Protein 8VFQ (pdb70)

Solvent-accessible surface area: 12486 Å² total; per-residue (Å²): 114,87,95,42,57,88,0,85,128,18,5,106,62,4,42,104,11,35,41,43,64,18,12,63,6,1,12,144,26,1,70,104,94,1,32,4,40,61,85,57,76,87,70,139,18,50,152,30,0,73,137,12,1,97,99,23,86,136,17,121,38,121,22,64,146,41,55,34,99,94,91,43,96,58,0,33,0,34,4,64,17,54,12,39,16,87,91,53,122,82,108,180,21,61,6,28,2,13,0,20,132,107,38,76,0,37,34,10,56,18,61,127,100,86,75,54,56,52,93,0,80,119,26,4,102,82,4,40,128,26,35,48,76,91,11,16,79,3,0,13,93,23,4,81,108,81,0,42,2,34,60,97,58,81,82,57,151,7,44,140,18,0,95,117,10,0,88,102,20,82,152,18,96,42,91,36,72,118,36,74,40,56,58,84,52,97,70,0,38,0,43,4,29,12,70,11,31,12,68,105,48,124,78,81,96,6,62,6,38,2,19,1,34,114,113,26,75,0,45,33,10,59,17,74,102

Structure (mmCIF, N/CA/C/O backbone):
data_8VFQ
#
_entry.id   8VFQ
#
_cell.length_a   55.470
_cell.length_b   60.271
_cell.length_c   63.277
_cell.angle_alpha   90.000
_cell.angle_beta   90.000
_cell.angle_gamma   90.000
#
_symmetry.space_group_name_H-M   'P 21 21 21'
#
loop_
_entity.id
_entity.type
_entity.pdbx_description
1 polymer 'De novo designed apixaban-binding protein apx1049'
2 non-polymer 1-(4-METHOXYPHENYL)-7-OXO-6-[4-(2-OXOPIPERIDIN-1-YL)PHENYL]-4,5,6,7-TETRAHYDRO-1H-PYRAZOLO[3,4-C]PYRIDINE-3-CARBOXAMIDE
3 water water
#
loop_
_atom_site.group_PDB
_atom_site.id
_atom_site.type_symbol
_atom_site.label_atom_id
_atom_site.label_alt_id
_atom_site.label_comp_id
_atom_site.label_asym_id
_atom_site.label_entity_id
_atom_site.label_seq_id
_atom_site.pdbx_PDB_ins_code
_atom_site.Cartn_x
_atom_site.Cartn_y
_atom_site.Cartn_z
_atom_site.occupancy
_atom_site.B_iso_or_equiv
_atom_site.auth_seq_id
_atom_site.auth_comp_id
_atom_site.auth_asym_id
_atom_site.auth_atom_id
_atom_site.pdbx_PDB_model_num
ATOM 1 N N . SER A 1 3 ? 23.38887 -2.42868 14.81065 1.000 29.88715 1 SER A N 1
ATOM 2 C CA . SER A 1 3 ? 23.11046 -3.67222 14.10168 1.000 25.35278 1 SER A CA 1
ATOM 3 C C . SER A 1 3 ? 21.62414 -3.98216 14.14362 1.000 27.38799 1 SER A C 1
ATOM 4 O O . SER A 1 3 ? 20.99737 -4.21992 13.11172 1.000 22.85921 1 SER A O 1
ATOM 7 N N . ALA A 1 4 ? 21.06490 -3.98584 15.35390 1.000 24.16309 2 ALA A N 1
ATOM 8 C CA . ALA A 1 4 ? 19.63118 -4.20504 15.49969 1.000 23.67116 2 ALA A CA 1
ATOM 9 C C . ALA A 1 4 ? 18.84521 -3.04008 14.91805 1.000 24.72192 2 ALA A C 1
ATOM 10 O O . ALA A 1 4 ? 17.91158 -3.23591 14.13063 1.000 26.79818 2 ALA A O 1
ATOM 12 N N . ARG A 1 5 ? 19.21653 -1.81540 15.29226 1.000 18.49923 3 ARG A N 1
ATOM 13 C CA . ARG A 1 5 ? 18.53193 -0.64386 14.76316 1.000 25.26870 3 ARG A CA 1
ATOM 14 C C . ARG A 1 5 ? 18.88626 -0.40019 13.30278 1.000 21.87568 3 ARG A C 1
ATOM 15 O O . ARG A 1 5 ? 18.10478 0.22021 12.57363 1.000 24.23410 3 ARG A O 1
ATOM 23 N N . ILE A 1 6 ? 20.04885 -0.88037 12.85866 1.000 20.64837 4 ILE A N 1
ATOM 24 C CA . ILE A 1 6 ? 20.44530 -0.69845 11.46619 1.000 23.69071 4 ILE A CA 1
ATOM 25 C C . ILE A 1 6 ? 19.56018 -1.53259 10.54832 1.000 19.11882 4 ILE A C 1
ATOM 26 O O . ILE A 1 6 ? 18.96293 -1.01362 9.59808 1.000 22.41131 4 ILE A O 1
ATOM 31 N N . ALA A 1 7 ? 19.45124 -2.83478 10.82596 1.000 20.26523 5 ALA A N 1
ATOM 32 C CA . ALA A 1 7 ? 18.67795 -3.71225 9.95342 1.000 20.66814 5 ALA A CA 1
ATOM 33 C C . ALA A 1 7 ? 17.20051 -3.34101 9.96068 1.000 21.39731 5 ALA A C 1
ATOM 34 O O . ALA A 1 7 ? 16.54653 -3.35196 8.91012 1.000 18.03476 5 ALA A O 1
ATOM 36 N N . LYS A 1 8 ? 16.65637 -3.01247 11.13677 1.000 16.97079 6 LYS A N 1
ATOM 37 C CA . LYS A 1 8 ? 15.26898 -2.56625 11.20909 1.000 20.71063 6 LYS A CA 1
ATOM 38 C C . LYS A 1 8 ? 15.05542 -1.31870 10.36304 1.000 17.15534 6 LYS A C 1
ATOM 39 O O . LYS A 1 8 ? 14.05653 -1.21223 9.64245 1.000 16.00146 6 LYS A O 1
ATOM 45 N N . ALA A 1 9 ? 15.99580 -0.37265 10.42109 1.000 16.02178 7 ALA A N 1
ATOM 46 C CA . ALA A 1 9 ? 15.91426 0.80286 9.56155 1.000 16.48089 7 ALA A CA 1
ATOM 47 C C . ALA A 1 9 ? 16.03554 0.41721 8.09255 1.000 21.06232 7 ALA A C 1
ATOM 48 O O . ALA A 1 9 ? 15.37804 1.01228 7.23007 1.000 14.57815 7 ALA A O 1
ATOM 50 N N . LYS A 1 10 ? 16.87405 -0.57851 7.79050 1.000 20.21980 8 LYS A N 1
ATOM 51 C CA . LYS A 1 10 ? 17.01180 -1.05132 6.41621 1.000 21.08906 8 LYS A CA 1
ATOM 52 C C . LYS A 1 10 ? 15.70191 -1.63364 5.90637 1.000 18.44147 8 LYS A C 1
ATOM 53 O O . LYS A 1 10 ? 15.25548 -1.31253 4.79890 1.000 16.87008 8 LYS A O 1
ATOM 59 N N . LYS A 1 11 ? 15.07904 -2.50792 6.70267 1.000 17.30952 9 LYS A N 1
ATOM 60 C CA . LYS A 1 11 ? 13.78801 -3.07378 6.32774 1.000 22.50212 9 LYS A CA 1
ATOM 61 C C . LYS A 1 11 ? 12.77205 -1.97603 6.04840 1.000 16.47264 9 LYS A C 1
ATOM 62 O O . LYS A 1 11 ? 11.94637 -2.09774 5.13660 1.000 20.51864 9 LYS A O 1
ATOM 68 N N . LEU A 1 12 ? 12.83300 -0.88415 6.81326 1.000 19.21502 10 LEU A N 1
ATOM 69 C CA . LEU A 1 12 ? 11.92895 0.23602 6.57992 1.000 17.47859 10 LEU A CA 1
ATOM 70 C C . LEU A 1 12 ? 12.20927 0.90516 5.24029 1.000 17.54685 10 LEU A C 1
ATOM 71 O O . LEU A 1 12 ? 11.27905 1.35821 4.56275 1.000 16.55140 10 LEU A O 1
ATOM 76 N N . ILE A 1 13 ? 13.48239 0.98281 4.84147 1.000 14.03566 11 ILE A N 1
ATOM 77 C CA . ILE A 1 13 ? 13.81896 1.65326 3.58897 1.000 17.00977 11 ILE A CA 1
ATOM 78 C C . ILE A 1 13 ? 13.32133 0.83872 2.40493 1.000 15.52042 11 ILE A C 1
ATOM 79 O O . ILE A 1 13 ? 12.69619 1.37196 1.48124 1.000 14.38800 11 ILE A O 1
ATOM 84 N N . TYR A 1 14 ? 13.59671 -0.46718 2.41238 1.000 19.66175 12 TYR A N 1
ATOM 85 C CA . TYR A 1 14 ? 13.12339 -1.32363 1.33240 1.000 13.91383 12 TYR A CA 1
ATOM 86 C C . TYR A 1 14 ? 11.60618 -1.42432 1.33368 1.000 19.06888 12 TYR A C 1
ATOM 87 O O . TYR A 1 14 ? 10.99394 -1.53153 0.26484 1.000 15.32177 12 TYR A O 1
ATOM 96 N N . LYS A 1 15 ? 10.98412 -1.37015 2.51453 1.000 15.88719 13 LYS A N 1
ATOM 97 C CA . LYS A 1 15 ? 9.53351 -1.24253 2.57142 1.000 19.77788 13 LYS A CA 1
ATOM 98 C C . LYS A 1 15 ? 9.08265 0.06616 1.93545 1.000 23.14598 13 LYS A C 1
ATOM 99 O O . LYS A 1 15 ? 8.04749 0.11320 1.26124 1.000 23.47158 13 LYS A O 1
ATOM 105 N N . LEU A 1 16 ? 9.86278 1.13517 2.11575 1.000 17.80592 14 LEU A N 1
ATOM 106 C CA . LEU A 1 16 ? 9.49722 2.41777 1.52458 1.000 20.08992 14 LEU A CA 1
ATOM 107 C C . LEU A 1 16 ? 9.63526 2.40190 0.00744 1.000 18.61589 14 LEU A C 1
ATOM 108 O O . LEU A 1 16 ? 8.86901 3.08082 -0.68459 1.000 21.39765 14 LEU A O 1
ATOM 113 N N . GLU A 1 17 ? 10.59291 1.64131 -0.52930 1.000 21.64785 15 GLU A N 1
ATOM 114 C CA . GLU A 1 17 ? 10.73888 1.56476 -1.98011 1.000 19.00342 15 GLU A CA 1
ATOM 115 C C . GLU A 1 17 ? 9.49234 0.97089 -2.61908 1.000 20.96788 15 GLU A C 1
ATOM 116 O O . GLU A 1 17 ? 8.97323 1.50113 -3.60763 1.000 20.85195 15 GLU A O 1
ATOM 122 N N . LYS A 1 18 ? 8.99674 -0.13602 -2.06387 1.000 21.20514 16 LYS A N 1
ATOM 123 C CA . LYS A 1 18 ? 7.76982 -0.73145 -2.57906 1.000 22.63529 16 LYS A CA 1
ATOM 124 C C . LYS A 1 18 ? 6.58823 0.20845 -2.39141 1.000 23.31307 16 LYS A C 1
ATOM 125 O O . LYS A 1 18 ? 5.73953 0.33568 -3.28152 1.000 23.73346 16 LYS A O 1
ATOM 131 N N . LEU A 1 19 ? 6.52139 0.88212 -1.24085 1.000 20.54133 17 LEU A N 1
ATOM 132 C CA . LEU A 1 19 ? 5.45013 1.84391 -1.01033 1.000 23.81832 17 LEU A CA 1
ATOM 133 C C . LEU A 1 19 ? 5.44808 2.93443 -2.07528 1.000 25.34720 17 LEU A C 1
ATOM 134 O O . LEU A 1 19 ? 4.38804 3.29467 -2.60022 1.000 21.33784 17 LEU A O 1
ATOM 139 N N . TRP A 1 20 ? 6.62841 3.46033 -2.41813 1.000 18.40946 18 TRP A N 1
ATOM 140 C CA . TRP A 1 20 ? 6.70331 4.55618 -3.38155 1.000 24.72982 18 TRP A CA 1
ATOM 141 C C . TRP A 1 20 ? 6.31353 4.10161 -4.78313 1.000 22.58088 18 TRP A C 1
ATOM 142 O O . TRP A 1 20 ? 5.64534 4.83890 -5.51787 1.000 16.09769 18 TRP A O 1
ATOM 153 N N . ASN A 1 21 ? 6.72680 2.89601 -5.17615 1.000 20.07365 19 ASN A N 1
ATOM 154 C CA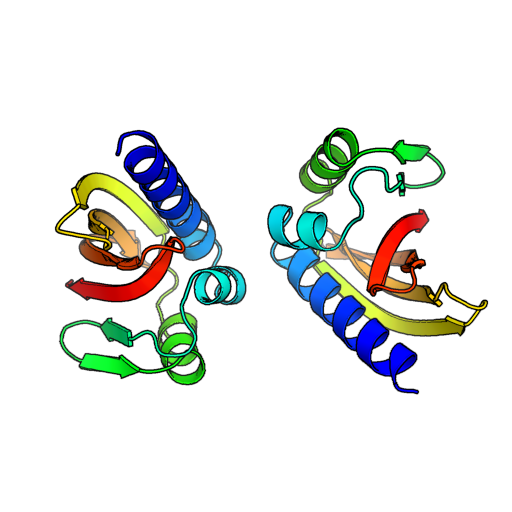 . ASN A 1 21 ? 6.42304 2.42744 -6.52276 1.000 21.84113 19 ASN A CA 1
ATOM 155 C C . ASN A 1 21 ? 4.95292 2.06754 -6.67563 1.000 27.66934 19 ASN A C 1
ATOM 156 O O . ASN A 1 21 ? 4.39290 2.21150 -7.76891 1.000 30.61405 19 ASN A O 1
ATOM 161 N N . ALA A 1 22 ? 4.31562 1.59874 -5.60473 1.000 26.48790 20 ALA A N 1
ATOM 162 C CA . ALA A 1 22 ? 2.89154 1.30047 -5.64153 1.000 26.01476 20 ALA A CA 1
ATOM 163 C C . ALA A 1 22 ? 2.03289 2.51730 -5.33079 1.000 24.29033 20 ALA A C 1
ATOM 164 O O . ALA A 1 22 ? 0.80145 2.40753 -5.34294 1.000 29.29595 20 ALA A O 1
ATOM 166 N N . ARG A 1 23 ? 2.65522 3.66595 -5.06533 1.000 26.55841 21 ARG A N 1
ATOM 167 C CA . ARG A 1 23 ? 1.94703 4.88166 -4.66571 1.000 26.91491 21 ARG A CA 1
ATOM 168 C C . ARG A 1 23 ? 1.02744 4.62128 -3.47345 1.000 25.56600 21 ARG A C 1
ATOM 169 O O . ARG A 1 23 ? -0.08333 5.14756 -3.38745 1.000 28.16790 21 ARG A O 1
ATOM 177 N N . ASP A 1 24 ? 1.49753 3.79743 -2.53553 1.000 28.25061 22 ASP A N 1
ATOM 178 C CA . ASP A 1 24 ? 0.76147 3.54712 -1.29752 1.000 21.38540 22 ASP A CA 1
ATOM 179 C C . ASP A 1 24 ? 1.00961 4.71450 -0.33947 1.000 24.37222 22 ASP A C 1
ATOM 180 O O . ASP A 1 24 ? 1.65800 4.59271 0.70276 1.000 24.01761 22 ASP A O 1
ATOM 185 N N . ASN A 1 25 ? 0.46299 5.87362 -0.72256 1.000 20.14657 23 ASN A N 1
ATOM 186 C CA . ASN A 1 25 ? 0.69412 7.09942 0.03571 1.000 23.08648 23 ASN A CA 1
ATOM 187 C C . ASN A 1 25 ? 0.20828 6.97439 1.47168 1.000 26.05480 23 ASN A C 1
ATOM 188 O O . ASN A 1 25 ? 0.83613 7.51848 2.38639 1.000 28.83031 23 ASN A O 1
ATOM 193 N N . ASP A 1 26 ? -0.90316 6.26987 1.68919 1.000 23.75774 24 ASP A N 1
ATOM 194 C CA . ASP A 1 26 ? -1.35428 5.99803 3.04882 1.000 27.22867 24 ASP A CA 1
ATOM 195 C C . ASP A 1 26 ? -0.32653 5.16490 3.80348 1.000 24.56866 24 ASP A C 1
ATOM 196 O O . ASP A 1 26 ? 0.02231 5.47427 4.94744 1.000 25.00543 24 ASP A O 1
ATOM 201 N N . GLY A 1 27 ? 0.17194 4.09997 3.17269 1.000 25.67658 25 GLY A N 1
ATOM 202 C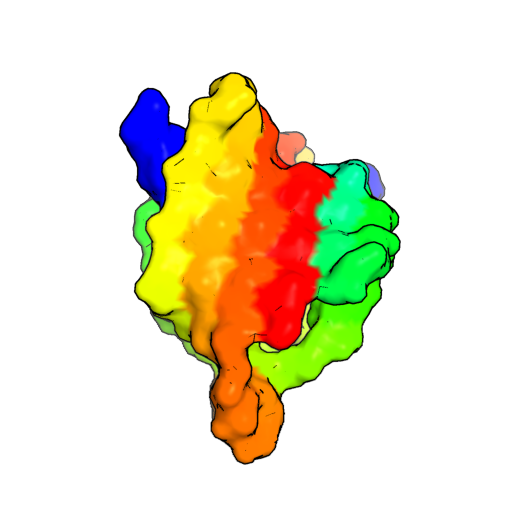 CA . GLY A 1 27 ? 1.18300 3.27800 3.81769 1.000 23.86241 25 GLY A CA 1
ATOM 203 C C . GLY A 1 27 ? 2.45267 4.04781 4.12597 1.000 25.01105 25 GLY A C 1
ATOM 204 O O . GLY A 1 27 ? 3.09918 3.81383 5.15069 1.000 30.34460 25 GLY A O 1
ATOM 205 N N . ILE A 1 28 ? 2.82716 4.97760 3.24440 1.000 20.84991 26 ILE A N 1
ATOM 206 C CA . ILE A 1 28 ? 3.98659 5.82857 3.50308 1.000 24.35994 26 ILE A CA 1
ATOM 207 C C . ILE A 1 28 ? 3.72974 6.72614 4.70564 1.000 24.36989 26 ILE A C 1
ATOM 208 O O . ILE A 1 28 ? 4.56211 6.83273 5.61491 1.000 28.53643 26 ILE A O 1
ATOM 213 N N . LEU A 1 29 ? 2.57367 7.39594 4.71900 1.000 22.70036 27 LEU A N 1
ATOM 214 C CA . LEU A 1 29 ? 2.26784 8.33745 5.79113 1.000 24.93725 27 LEU A CA 1
ATOM 215 C C . LEU A 1 29 ? 2.24167 7.65742 7.15449 1.000 26.32249 27 LEU A C 1
ATOM 216 O O . LEU A 1 29 ? 2.61934 8.27255 8.15777 1.000 31.00758 27 LEU A O 1
ATOM 221 N N . LYS A 1 30 ? 1.81929 6.39149 7.21361 1.000 25.08883 28 LYS A N 1
ATOM 222 C CA . LYS A 1 30 ? 1.81427 5.67135 8.48282 1.000 27.72775 28 LYS A CA 1
ATOM 223 C C . LYS A 1 30 ? 3.21111 5.52537 9.07437 1.000 28.95489 28 LYS A C 1
ATOM 224 O O . LYS A 1 30 ? 3.34056 5.32499 10.28711 1.000 26.19245 28 LYS A O 1
ATOM 230 N N . LEU A 1 31 ? 4.25521 5.62208 8.25084 1.000 26.95412 29 LEU A N 1
ATOM 231 C CA . LEU A 1 31 ? 5.62922 5.51798 8.72822 1.000 24.20661 29 LEU A CA 1
ATOM 232 C C . LEU A 1 31 ? 6.14554 6.81182 9.34353 1.000 25.62040 29 LEU A C 1
ATOM 233 O O . LEU A 1 31 ? 7.24993 6.81611 9.89914 1.000 20.91753 29 LEU A O 1
ATOM 238 N N . PHE A 1 32 ? 5.37286 7.88933 9.27539 1.000 22.50025 30 PHE A N 1
ATOM 239 C CA . PHE A 1 32 ? 5.79276 9.21545 9.70067 1.000 27.55026 30 PHE A CA 1
ATOM 240 C C . PHE A 1 32 ? 5.26491 9.54819 11.09356 1.000 35.26633 30 PHE A C 1
ATOM 241 O O . PHE A 1 32 ? 4.26976 8.98805 11.56028 1.000 30.28409 30 PHE A O 1
ATOM 249 N N . LYS A 1 33 ? 5.95666 10.47349 11.75714 1.000 29.51122 31 LYS A N 1
ATOM 250 C CA . LYS A 1 33 ? 5.37083 11.19873 12.87268 1.000 26.40527 31 LYS A CA 1
ATOM 251 C C . LYS A 1 33 ? 4.39321 12.24724 12.34626 1.000 28.74614 31 LYS A C 1
ATOM 252 O O . LYS A 1 33 ? 4.47997 12.68904 11.19702 1.000 31.82394 31 LYS A O 1
ATOM 258 N N . ASP A 1 34 ? 3.45032 12.64421 13.20654 1.000 31.40422 32 ASP A N 1
ATOM 259 C CA . ASP A 1 34 ? 2.40215 13.56983 12.78051 1.000 30.11743 32 ASP A CA 1
ATOM 260 C C . ASP A 1 34 ? 2.97779 14.91388 12.34557 1.000 28.61581 32 ASP A C 1
ATOM 261 O O . ASP A 1 34 ? 2.55476 15.47842 11.32848 1.000 26.17139 32 ASP A O 1
ATOM 266 N N . ASP A 1 35 ? 3.94016 15.44298 13.09982 1.000 31.19464 33 ASP A N 1
ATOM 267 C CA . ASP A 1 35 ? 4.57934 16.71911 12.78292 1.000 27.91716 33 ASP A CA 1
ATOM 268 C C . ASP A 1 35 ? 5.96214 16.52746 12.17326 1.000 27.00032 33 ASP A C 1
ATOM 269 O O . ASP A 1 35 ? 6.89111 17.28227 12.46084 1.000 27.33875 33 ASP A O 1
ATOM 274 N N . ALA A 1 36 ? 6.12671 15.51103 11.33256 1.000 30.82753 34 ALA A N 1
ATOM 275 C CA . ALA A 1 36 ? 7.36610 15.32908 10.59495 1.000 26.39096 34 ALA A CA 1
ATOM 276 C C . ALA A 1 36 ? 7.42909 16.31407 9.42899 1.000 25.02910 34 ALA A C 1
ATOM 277 O O . ALA A 1 36 ? 6.43244 16.93469 9.05179 1.000 25.89779 34 ALA A O 1
ATOM 279 N N . VAL A 1 37 ? 8.62083 16.45986 8.85366 1.000 28.03323 35 VAL A N 1
ATOM 280 C CA . VAL A 1 37 ? 8.85017 17.37686 7.74321 1.000 21.60471 35 VAL A CA 1
ATOM 281 C C . VAL A 1 37 ? 9.32266 16.57825 6.53742 1.000 25.68198 35 VAL A C 1
ATOM 282 O O . VAL A 1 37 ? 10.22666 15.74151 6.65270 1.000 24.66981 35 VAL A O 1
ATOM 286 N N . PHE A 1 38 ? 8.70094 16.82843 5.38793 1.000 22.95247 36 PHE A N 1
ATOM 287 C CA . PHE A 1 38 ? 9.15911 16.29468 4.10885 1.000 24.01005 36 PHE A CA 1
ATOM 288 C C . PHE A 1 38 ? 9.87223 17.43666 3.39639 1.000 26.44156 36 PHE A C 1
ATOM 289 O O . PHE A 1 38 ? 9.23398 18.35737 2.88001 1.000 27.59098 36 PHE A O 1
ATOM 297 N N . ASN A 1 39 ? 11.20106 17.37376 3.37078 1.000 25.04168 37 ASN A N 1
ATOM 298 C CA . ASN A 1 39 ? 12.01146 18.40604 2.72864 1.000 25.83573 37 ASN A CA 1
ATOM 299 C C . ASN A 1 39 ? 12.17074 18.02914 1.26193 1.000 23.80278 37 ASN A C 1
ATOM 300 O O . ASN A 1 39 ? 13.06018 17.26535 0.88333 1.000 24.86072 37 ASN A O 1
ATOM 305 N N . LEU A 1 40 ? 11.29387 18.58183 0.42575 1.000 22.35189 38 LEU A N 1
ATOM 306 C CA . LEU A 1 40 ? 11.30221 18.32157 -1.01246 1.000 21.84239 38 LEU A CA 1
ATOM 307 C C . LEU A 1 40 ? 12.17938 19.36502 -1.69130 1.000 25.27169 38 LEU A C 1
ATOM 308 O O . LEU A 1 40 ? 11.74136 20.49029 -1.94657 1.000 26.80873 38 LEU A O 1
ATOM 313 N N . ASN A 1 41 ? 13.42129 18.98794 -1.98778 1.000 17.45470 39 ASN A N 1
ATOM 314 C CA . ASN A 1 41 ? 14.36369 19.85035 -2.69651 1.000 26.89947 39 ASN A CA 1
ATOM 315 C C . ASN A 1 41 ? 14.45930 21.22058 -2.02367 1.000 28.59641 39 ASN A C 1
ATOM 316 O O . ASN A 1 41 ? 14.14029 22.25790 -2.60432 1.000 29.38255 39 ASN A O 1
ATOM 321 N N . GLY A 1 42 ? 14.88260 21.20312 -0.76217 1.000 24.54781 40 GLY A N 1
ATOM 322 C CA . GLY A 1 42 ? 15.01886 22.42301 0.00383 1.000 19.25684 40 GLY A CA 1
ATOM 323 C C . GLY A 1 42 ? 13.72562 23.06238 0.45991 1.000 27.22066 40 GLY A C 1
ATOM 324 O O . GLY A 1 42 ? 13.77687 24.07638 1.16561 1.000 29.27110 40 GLY A O 1
ATOM 325 N N . VAL A 1 43 ? 12.56893 22.51522 0.09343 1.000 23.96469 41 VAL A N 1
ATOM 326 C CA . VAL A 1 43 ? 11.28214 23.07564 0.47337 1.000 21.29573 41 VAL A CA 1
ATOM 327 C C . VAL A 1 43 ? 10.66896 22.16506 1.54316 1.000 25.76101 41 VAL A C 1
ATOM 328 O O . VAL A 1 43 ? 10.28312 21.02841 1.23701 1.000 24.63854 41 VAL A O 1
ATOM 332 N N . PRO A 1 44 ? 10.55132 22.62166 2.78826 1.000 24.11273 42 PRO A N 1
ATOM 333 C CA . PRO A 1 44 ? 10.03373 21.74589 3.84574 1.000 25.26751 42 PRO A CA 1
ATOM 334 C C . PRO A 1 44 ? 8.51447 21.73623 3.88766 1.000 27.19642 42 PRO A C 1
ATOM 335 O O . PRO A 1 44 ? 7.85618 22.75926 3.68223 1.000 25.87640 42 PRO A O 1
ATOM 339 N N . TYR A 1 45 ? 7.96311 20.55663 4.16255 1.000 22.75129 43 TYR A N 1
ATOM 340 C CA . TYR A 1 45 ? 6.52526 20.35320 4.32795 1.000 23.78274 43 TYR A CA 1
ATOM 341 C C . TYR A 1 45 ? 6.31069 19.69267 5.68465 1.000 26.35271 43 TYR A C 1
ATOM 342 O O . TYR A 1 45 ? 6.45909 18.47333 5.81622 1.000 23.08947 43 TYR A O 1
ATOM 351 N N . LYS A 1 46 ? 5.96152 20.49238 6.68800 1.000 24.82554 44 LYS A N 1
ATOM 352 C CA . LYS A 1 46 ? 5.71884 19.98383 8.02990 1.000 27.33104 44 LYS A CA 1
ATOM 353 C C . LYS A 1 46 ? 4.26493 19.54937 8.17376 1.000 32.19732 44 LYS A C 1
ATOM 354 O O . LYS A 1 46 ? 3.35170 20.20307 7.65838 1.000 30.73900 44 LYS A O 1
ATOM 360 N N . GLY A 1 47 ? 4.05770 18.43412 8.87093 1.000 28.45972 45 GLY A N 1
ATOM 361 C CA . GLY A 1 47 ? 2.71829 17.94652 9.13696 1.000 32.06843 45 GLY A CA 1
ATOM 362 C C . GLY A 1 47 ? 2.23419 16.93053 8.12376 1.000 32.34474 45 GLY A C 1
ATOM 363 O O . GLY A 1 47 ? 2.57916 17.01128 6.93990 1.000 28.08210 45 GLY A O 1
ATOM 364 N N . LYS A 1 48 ? 1.42258 15.97002 8.57545 1.000 33.66182 46 LYS A N 1
ATOM 365 C CA . LYS A 1 48 ? 0.96420 14.90775 7.68719 1.000 30.46864 46 LYS A CA 1
ATOM 366 C C . LYS A 1 48 ? 0.01151 15.41383 6.61292 1.000 35.20998 46 LYS A C 1
ATOM 367 O O . LYS A 1 48 ? -0.17480 14.73307 5.59729 1.000 29.67948 46 LYS A O 1
ATOM 373 N N . GLU A 1 49 ? -0.59057 16.58777 6.80984 1.000 29.29760 47 GLU A N 1
ATOM 374 C CA . GLU A 1 49 ? -1.48793 17.13918 5.80131 1.000 29.86327 47 GLU A CA 1
ATOM 375 C C . GLU A 1 49 ? -0.71204 17.68466 4.60895 1.000 31.80097 47 GLU A C 1
ATOM 376 O O . GLU A 1 49 ? -1.13483 17.51682 3.46021 1.000 32.68445 47 GLU A O 1
ATOM 382 N N . ALA A 1 50 ? 0.42518 18.33408 4.85784 1.000 34.66829 48 ALA A N 1
ATOM 383 C CA . ALA A 1 50 ? 1.26805 18.79960 3.76602 1.000 27.36570 48 ALA A CA 1
ATOM 384 C C . ALA A 1 50 ? 2.09120 17.67693 3.14511 1.000 24.11443 48 ALA A C 1
ATOM 385 O O . ALA A 1 50 ? 2.51862 17.80484 1.99251 1.000 30.39161 48 ALA A O 1
ATOM 387 N N . ILE A 1 51 ? 2.31782 16.58305 3.87583 1.000 32.01659 49 ILE A N 1
ATOM 388 C CA . ILE A 1 51 ? 3.10382 15.47452 3.34172 1.000 31.82110 49 ILE A CA 1
ATOM 389 C C . ILE A 1 51 ? 2.27141 14.63862 2.37930 1.000 25.13213 49 ILE A C 1
ATOM 390 O O . ILE A 1 51 ? 2.76588 14.19859 1.33492 1.000 30.75563 49 ILE A O 1
ATOM 395 N N . LYS A 1 52 ? 0.99956 14.40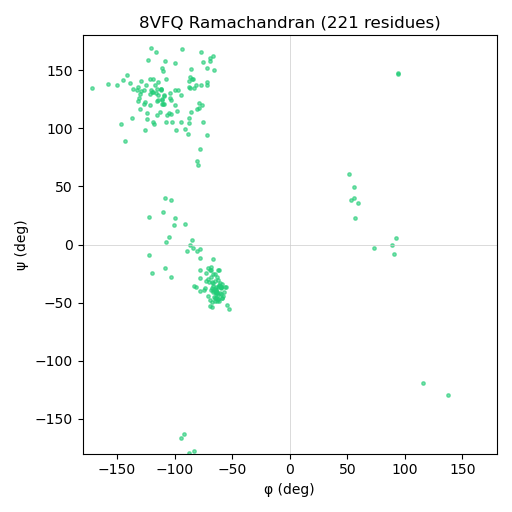739 2.71663 1.000 27.41058 50 LYS A N 1
ATOM 396 C CA . LYS A 1 52 ? 0.11558 13.65474 1.83268 1.000 31.95869 50 LYS A CA 1
ATOM 397 C C . LYS A 1 52 ? -0.01029 14.33462 0.47558 1.000 28.97390 50 LYS A C 1
ATOM 398 O O . LYS A 1 52 ? -0.08759 13.66328 -0.55966 1.000 27.00266 50 LYS A O 1
ATOM 404 N N . LYS A 1 53 ? -0.02275 15.66916 0.46272 1.000 32.22723 51 LYS A N 1
ATOM 405 C CA . LYS A 1 53 ? -0.02786 16.40749 -0.79610 1.000 31.10425 51 LYS A CA 1
ATOM 406 C C . LYS A 1 53 ? 1.25005 16.15707 -1.58484 1.000 27.47005 51 LYS A C 1
ATOM 407 O O . LYS A 1 53 ? 1.20781 15.92029 -2.79786 1.000 29.19671 51 LYS A O 1
ATOM 413 N N . VAL A 1 54 ? 2.40112 16.21962 -0.91002 1.000 22.45863 52 VAL A N 1
ATOM 414 C CA . VAL A 1 54 ? 3.67211 15.93132 -1.56899 1.000 24.84947 52 VAL A CA 1
ATOM 415 C C . VAL A 1 54 ? 3.64582 14.53943 -2.18825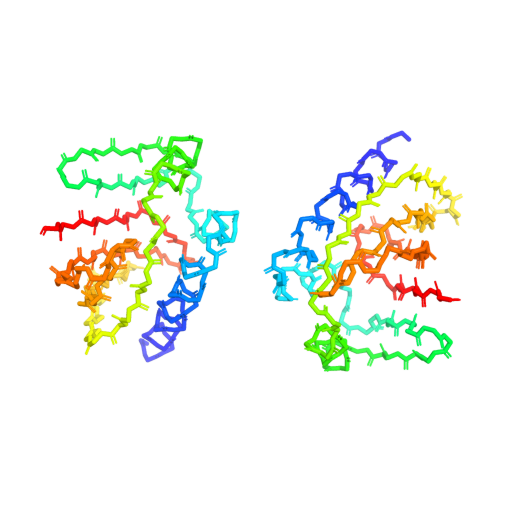 1.000 25.10245 52 VAL A C 1
ATOM 416 O O . VAL A 1 54 ? 4.12879 14.32852 -3.30903 1.000 19.48254 52 VAL A O 1
ATOM 420 N N . LEU A 1 55 ? 3.06414 13.57352 -1.47443 1.000 24.57376 53 LEU A N 1
ATOM 421 C CA . LEU A 1 55 ? 2.97213 12.21223 -1.99002 1.000 25.94065 53 LEU A CA 1
ATOM 422 C C . LEU A 1 55 ? 2.13082 12.15649 -3.26033 1.000 28.75854 53 LEU A C 1
ATOM 423 O O . LEU A 1 55 ? 2.49422 11.47369 -4.22600 1.000 23.90134 53 LEU A O 1
ATOM 428 N N . GLU A 1 56 ? 1.01140 12.88436 -3.28467 1.000 20.31259 54 GLU A N 1
ATOM 429 C CA . GLU A 1 56 ? 0.08522 12.80559 -4.40940 1.000 28.54615 54 GLU A CA 1
ATOM 430 C C . GLU A 1 56 ? 0.56681 13.60002 -5.61820 1.000 28.13194 54 GLU A C 1
ATOM 431 O O . GLU A 1 56 ? 0.24058 13.24066 -6.75634 1.000 29.77084 54 GLU A O 1
ATOM 437 N N . SER A 1 57 ? 1.33361 14.67129 -5.40106 1.000 24.11546 55 SER A N 1
ATOM 438 C CA . SER A 1 57 ? 1.86795 15.47230 -6.49794 1.000 29.91332 55 SER A CA 1
ATOM 439 C C . SER A 1 57 ? 3.16087 14.90917 -7.07459 1.000 28.76218 55 SER A C 1
ATOM 440 O O . SER A 1 57 ? 3.68388 15.47009 -8.04449 1.000 31.48412 55 SER A O 1
ATOM 443 N N . ALA A 1 58 ? 3.68683 13.82929 -6.50550 1.000 28.48938 56 ALA A N 1
ATOM 444 C CA . ALA A 1 58 ? 4.90926 13.23805 -7.01805 1.000 25.68774 56 ALA A CA 1
ATOM 445 C C . ALA A 1 58 ? 4.67981 12.67621 -8.41980 1.000 21.57351 56 ALA A C 1
ATOM 446 O O . ALA A 1 58 ? 3.56677 12.26493 -8.75782 1.000 24.80192 56 ALA A O 1
ATOM 448 N N . PRO A 1 59 ? 5.70912 12.66256 -9.26192 1.000 23.89398 57 PRO A N 1
ATOM 449 C CA . PRO A 1 59 ? 5.56506 12.06565 -10.59192 1.000 22.35754 57 PRO A CA 1
ATOM 450 C C . PRO A 1 59 ? 5.35887 10.56082 -10.49759 1.000 22.26551 57 PRO A C 1
ATOM 451 O O . PRO A 1 59 ? 5.63295 9.92739 -9.47538 1.000 23.98306 57 PRO A O 1
ATOM 455 N N . LYS A 1 60 ? 4.85048 9.99024 -11.59135 1.000 21.84958 58 LYS A N 1
ATOM 456 C CA . LYS A 1 60 ? 4.67409 8.54191 -11.69755 1.000 24.96639 58 LYS A CA 1
ATOM 457 C C . LYS A 1 60 ? 6.03881 7.93055 -11.99549 1.000 23.23428 58 LYS A C 1
ATOM 458 O O . LYS A 1 60 ? 6.39793 7.63786 -13.13862 1.000 23.16819 58 LYS A O 1
ATOM 464 N N . ALA A 1 61 ? 6.81273 7.73836 -10.93315 1.000 23.24125 59 ALA A N 1
ATOM 465 C CA . ALA A 1 61 ? 8.19438 7.30259 -11.03881 1.000 25.00178 59 ALA A CA 1
ATOM 466 C C . ALA A 1 61 ? 8.35784 5.86387 -10.56715 1.000 22.17330 59 ALA A C 1
ATOM 467 O O . ALA A 1 61 ? 7.54305 5.33135 -9.80776 1.000 20.34885 59 ALA A O 1
ATOM 469 N N . LYS A 1 62 ? 9.43138 5.24171 -11.04817 1.000 22.09009 60 LYS A N 1
ATOM 470 C CA . LYS A 1 62 ? 9.91397 3.95673 -10.56247 1.000 19.09980 60 LYS A CA 1
ATOM 471 C C . LYS A 1 62 ? 11.27147 4.17879 -9.91043 1.000 21.35107 60 LYS A C 1
ATOM 472 O O . LYS A 1 62 ? 12.15660 4.80081 -10.50911 1.000 18.55160 60 LYS A O 1
ATOM 478 N N . TYR A 1 63 ? 11.42771 3.68886 -8.68399 1.000 19.33624 61 TYR A N 1
ATOM 479 C CA . TYR A 1 63 ? 12.62285 3.92968 -7.88890 1.000 21.74026 61 TYR A CA 1
ATOM 480 C C . TYR A 1 63 ? 13.37474 2.62790 -7.64770 1.000 19.04242 61 TYR A C 1
ATOM 481 O O . TYR A 1 63 ? 12.76390 1.58727 -7.39146 1.000 17.86469 61 TYR A O 1
ATOM 490 N N . LYS A 1 64 ? 14.70287 2.68910 -7.72398 1.000 18.87754 62 LYS A N 1
ATOM 491 C CA . LYS A 1 64 ? 15.55387 1.56820 -7.34019 1.000 19.63542 62 LYS A CA 1
ATOM 492 C C . LYS A 1 64 ? 16.64254 2.07717 -6.40877 1.000 20.20013 62 LYS A C 1
ATOM 493 O O . LYS A 1 64 ? 17.35877 3.02523 -6.74494 1.000 22.71465 62 LYS A O 1
ATOM 499 N N . ILE A 1 65 ? 16.75912 1.45273 -5.23695 1.000 20.53963 63 ILE A N 1
ATOM 500 C CA . ILE A 1 65 ? 17.84195 1.77912 -4.32028 1.000 19.65864 63 ILE A CA 1
ATOM 501 C C . ILE A 1 65 ? 19.15316 1.24136 -4.87414 1.000 25.01364 63 ILE A C 1
ATOM 502 O O . ILE A 1 65 ? 19.22042 0.11453 -5.38335 1.000 22.73641 63 ILE A O 1
ATOM 507 N N . THR A 1 66 ? 20.20572 2.05508 -4.78944 1.000 18.34897 64 THR A N 1
ATOM 508 C CA . THR A 1 66 ? 21.53265 1.64976 -5.22357 1.000 24.14073 64 THR A CA 1
ATOM 509 C C . THR A 1 66 ? 22.58374 1.73446 -4.12587 1.000 23.20997 64 THR A C 1
ATOM 510 O O . THR A 1 66 ? 23.70552 1.25874 -4.33594 1.000 31.09307 64 THR A O 1
ATOM 514 N N . LYS A 1 67 ? 22.25884 2.31695 -2.97037 1.000 22.22020 65 LYS A N 1
ATOM 515 C CA . LYS A 1 67 ? 23.21015 2.46517 -1.87430 1.000 24.63371 65 LYS A CA 1
ATOM 516 C C . LYS A 1 67 ? 22.50696 2.97540 -0.62289 1.000 22.66357 65 LYS A C 1
ATOM 517 O O . LYS A 1 67 ? 21.70690 3.91500 -0.69517 1.000 21.14195 65 LYS A O 1
ATOM 523 N N . ILE A 1 68 ? 22.80206 2.36902 0.52542 1.000 19.64359 66 ILE A N 1
ATOM 524 C CA . ILE A 1 68 ? 22.23897 2.77123 1.80891 1.000 18.53230 66 ILE A CA 1
ATOM 525 C C . ILE A 1 68 ? 23.38031 3.18017 2.72918 1.000 22.43782 66 ILE A C 1
ATOM 526 O O . ILE A 1 68 ? 24.37079 2.45108 2.85754 1.000 24.46867 66 ILE A O 1
ATOM 531 N N . ASP A 1 69 ? 23.23844 4.34136 3.36864 1.000 19.27097 67 ASP A N 1
ATOM 532 C CA . ASP A 1 69 ? 24.18939 4.83211 4.36381 1.000 29.59396 67 ASP A CA 1
ATOM 533 C C . ASP A 1 69 ? 23.42380 5.10191 5.65328 1.000 27.44494 67 ASP A C 1
ATOM 534 O O . ASP A 1 69 ? 22.58614 6.00919 5.70447 1.000 26.30695 67 ASP A O 1
ATOM 539 N N . ILE A 1 70 ? 23.71454 4.32058 6.69051 1.000 25.00334 68 ILE A N 1
ATOM 540 C CA . ILE A 1 70 ? 23.02705 4.40293 7.97423 1.000 28.64922 68 ILE A CA 1
ATOM 541 C C . ILE A 1 70 ? 23.98667 4.98192 9.00479 1.000 36.78411 68 ILE A C 1
ATOM 542 O O . ILE A 1 70 ? 25.10870 4.48581 9.16583 1.000 34.18930 68 ILE A O 1
ATOM 547 N N . LYS A 1 71 ? 23.54848 6.03095 9.69770 1.000 30.88903 69 LYS A N 1
ATOM 548 C CA . LYS A 1 71 ? 24.32925 6.66504 10.75084 1.000 34.54723 69 LYS A CA 1
ATOM 549 C C . LYS A 1 71 ? 23.52521 6.69511 12.04354 1.000 35.97136 69 LYS A C 1
ATOM 550 O O . LYS A 1 71 ? 22.32728 6.99761 12.03657 1.000 34.88856 69 LYS A O 1
ATOM 556 N N . ILE A 1 72 ? 24.18897 6.37878 13.14947 1.000 38.43745 70 ILE A N 1
ATOM 557 C CA . ILE A 1 72 ? 23.58180 6.40577 14.47481 1.000 40.38206 70 ILE A CA 1
ATOM 558 C C . ILE A 1 72 ? 24.06257 7.67316 15.17117 1.000 39.40039 70 ILE A C 1
ATOM 559 O O . ILE A 1 72 ? 25.25062 7.80771 15.48216 1.000 43.19580 70 ILE A O 1
ATOM 564 N N . VAL A 1 73 ? 23.14567 8.61123 15.41201 1.000 43.16136 71 VAL A N 1
ATOM 565 C CA . VAL A 1 73 ? 23.47894 9.86279 16.08705 1.000 36.95297 71 VAL A CA 1
ATOM 566 C C . VAL A 1 73 ? 22.85790 9.87922 17.47972 1.000 43.22550 71 VAL A C 1
ATOM 567 O O . VAL A 1 73 ? 22.56353 10.94576 18.03268 1.000 45.20465 71 VAL A O 1
ATOM 571 N N . GLY A 1 74 ? 22.67519 8.69669 18.06225 1.000 39.77708 72 GLY A N 1
ATOM 572 C CA . GLY A 1 74 ? 22.10499 8.58007 19.38939 1.000 36.17182 72 GLY A CA 1
ATOM 573 C C . GLY A 1 74 ? 20.77052 7.86690 19.38225 1.000 36.33415 72 GLY A C 1
ATOM 574 O O . GLY A 1 74 ? 20.68370 6.70507 18.97398 1.000 38.82187 72 GLY A O 1
ATOM 575 N N . ASN A 1 75 ? 19.72075 8.55297 19.83308 1.000 41.90426 73 ASN A N 1
ATOM 576 C CA . ASN A 1 75 ? 18.36578 8.02485 19.74582 1.000 37.85532 73 ASN A CA 1
ATOM 577 C C . ASN A 1 75 ? 17.77833 8.14787 18.34672 1.000 32.94731 73 ASN A C 1
ATOM 578 O O . ASN A 1 75 ? 16.65947 7.67405 18.11725 1.000 33.09951 73 ASN A O 1
ATOM 583 N N . GLU A 1 76 ? 18.49743 8.76989 17.41569 1.000 30.46660 74 GLU A N 1
ATOM 584 C CA . GLU A 1 76 ? 18.02626 8.96742 16.05401 1.000 30.96304 74 GLU A CA 1
ATOM 585 C C . GLU A 1 76 ? 18.95387 8.26679 15.07130 1.000 33.38064 74 GLU A C 1
ATOM 586 O O . GLU A 1 76 ? 20.17375 8.24213 15.26055 1.000 31.90055 74 GLU A O 1
ATOM 592 N N . ILE A 1 77 ? 18.36802 7.69226 14.02509 1.000 29.89945 75 ILE A N 1
ATOM 593 C CA . ILE A 1 77 ? 19.11482 7.06226 12.94251 1.000 28.98379 75 ILE A CA 1
ATOM 594 C C . ILE A 1 77 ? 18.94014 7.91529 11.69688 1.000 25.87469 75 ILE A C 1
ATOM 595 O O . ILE A 1 77 ? 17.81184 8.13698 11.24125 1.000 29.34075 75 ILE A O 1
ATOM 600 N N . ILE A 1 78 ? 20.05027 8.40193 11.15400 1.000 28.47286 76 ILE A N 1
ATOM 601 C CA . ILE A 1 78 ? 20.04902 9.19218 9.92880 1.000 29.28920 76 ILE A CA 1
ATOM 602 C C . ILE A 1 78 ? 20.44853 8.25698 8.79859 1.000 29.19652 76 ILE A C 1
ATOM 603 O O . ILE A 1 78 ? 21.53034 7.65678 8.83170 1.000 30.63526 76 ILE A O 1
ATOM 608 N N . VAL A 1 79 ? 19.56908 8.10529 7.81402 1.000 28.83129 77 VAL A N 1
ATOM 609 C CA . VAL A 1 79 ? 19.76945 7.16917 6.71548 1.000 24.06817 77 VAL A CA 1
ATOM 610 C C . VAL A 1 79 ? 19.90848 7.95782 5.42349 1.000 30.99654 77 VAL A C 1
ATOM 611 O O . VAL A 1 79 ? 19.02776 8.75423 5.07489 1.000 26.96685 77 VAL A O 1
ATOM 615 N N . ASN A 1 80 ? 21.02001 7.74762 4.72563 1.000 26.56287 78 ASN A N 1
ATOM 616 C CA . ASN A 1 80 ? 21.21729 8.27397 3.38334 1.000 25.30161 78 ASN A CA 1
ATOM 617 C C . ASN A 1 80 ? 21.03877 7.13843 2.38607 1.000 26.45876 78 ASN A C 1
ATOM 618 O O . ASN A 1 80 ? 21.62923 6.06499 2.54849 1.000 24.30327 78 ASN A O 1
ATOM 623 N N . VAL A 1 81 ? 20.21852 7.36883 1.36575 1.000 19.22230 79 VAL A N 1
ATOM 624 C CA . VAL A 1 81 ? 19.91732 6.34793 0.37209 1.000 21.46786 79 VAL A CA 1
ATOM 625 C C . VAL A 1 81 ? 20.07518 6.95261 -1.01771 1.000 18.78865 79 VAL A C 1
ATOM 626 O O . VAL A 1 81 ? 19.45919 7.97940 -1.32964 1.000 25.11211 79 VAL A O 1
ATOM 630 N N . ASP A 1 82 ? 20.92541 6.33663 -1.83479 1.000 18.85948 80 ASP A N 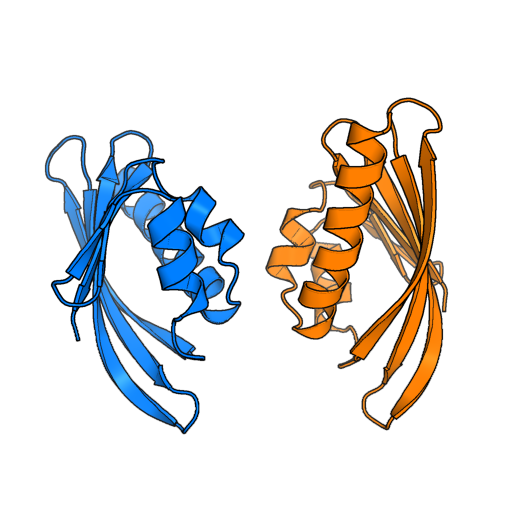1
ATOM 631 C CA . ASP A 1 82 ? 20.99458 6.65978 -3.25158 1.000 22.54062 80 ASP A CA 1
ATOM 632 C C . ASP A 1 82 ? 19.90730 5.89628 -3.99386 1.000 14.78463 80 ASP A C 1
ATOM 633 O O . ASP A 1 82 ? 19.70988 4.69927 -3.77121 1.000 18.62212 80 ASP A O 1
ATOM 638 N N . VAL A 1 83 ? 19.19728 6.59416 -4.87599 1.000 18.00117 81 VAL A N 1
ATOM 639 C CA . VAL A 1 83 ? 18.02549 6.04753 -5.54842 1.000 20.84596 81 VAL A CA 1
ATOM 640 C C . VAL A 1 83 ? 18.11718 6.34815 -7.03684 1.000 21.37902 81 VAL A C 1
ATOM 641 O O . VAL A 1 83 ? 18.39647 7.48655 -7.42874 1.000 21.82587 81 VAL A O 1
ATOM 645 N N . LEU A 1 84 ? 17.87422 5.33212 -7.86094 1.000 14.51075 82 LEU A N 1
ATOM 646 C CA . LEU A 1 84 ? 17.68489 5.51768 -9.29494 1.000 25.15379 82 LEU A CA 1
ATOM 647 C C . LEU A 1 84 ? 16.20968 5.80282 -9.54411 1.000 23.71459 82 LEU A C 1
ATOM 648 O O . LEU A 1 84 ? 15.36776 4.90854 -9.41203 1.000 16.92617 82 LEU A O 1
ATOM 653 N N . ALA A 1 85 ? 15.89402 7.04540 -9.89549 1.000 19.54359 83 ALA A N 1
ATOM 654 C CA . ALA A 1 85 ? 14.52120 7.45897 -10.15754 1.000 20.28560 83 ALA A CA 1
ATOM 655 C C . ALA A 1 85 ? 14.27964 7.42333 -11.66306 1.000 26.98538 83 ALA A C 1
ATOM 656 O O . ALA A 1 85 ? 14.90575 8.17410 -12.41914 1.000 24.39881 83 ALA A O 1
ATOM 658 N N . THR A 1 86 ? 13.38252 6.53958 -12.09334 1.000 28.15333 84 THR A N 1
ATOM 659 C CA . THR A 1 86 ? 12.97740 6.43015 -13.48905 1.000 27.46532 84 THR A CA 1
ATOM 660 C C . THR A 1 86 ? 11.60807 7.08161 -13.63718 1.000 23.03183 84 THR A C 1
ATOM 661 O O . THR A 1 86 ? 10.66429 6.71269 -12.93228 1.000 27.25955 84 THR A O 1
ATOM 665 N N . GLY A 1 87 ? 11.50197 8.05129 -14.53916 1.000 28.09206 85 GLY A N 1
ATOM 666 C CA . GLY A 1 87 ? 10.28194 8.80685 -14.68391 1.000 22.51755 85 GLY A CA 1
ATOM 667 C C . GLY A 1 87 ? 9.28844 8.16780 -15.63048 1.000 25.17063 85 GLY A C 1
ATOM 668 O O . GLY A 1 87 ? 9.53251 7.10158 -16.20386 1.000 27.41629 85 GLY A O 1
ATOM 669 N N . PRO A 1 88 ? 8.14066 8.82683 -15.82061 1.000 23.91845 86 PRO A N 1
ATOM 670 C CA . PRO A 1 88 ? 7.07419 8.23988 -16.64901 1.000 24.38441 86 PRO A CA 1
ATOM 671 C C . PRO A 1 88 ? 7.43479 8.10334 -18.11959 1.000 26.41065 86 PRO A C 1
ATOM 672 O O . PRO A 1 88 ? 6.70341 7.42338 -18.85126 1.000 26.49468 86 PRO A O 1
ATOM 676 N N . SER A 1 89 ? 8.52406 8.71943 -18.58083 1.000 28.62405 87 SER A N 1
ATOM 677 C CA . SER A 1 89 ? 8.93011 8.63290 -19.97865 1.000 26.76808 87 SER A CA 1
ATOM 678 C C . SER A 1 89 ? 10.34349 8.07561 -20.12147 1.000 24.76256 87 SER A C 1
ATOM 679 O O . SER A 1 89 ? 11.01915 8.32222 -21.12266 1.00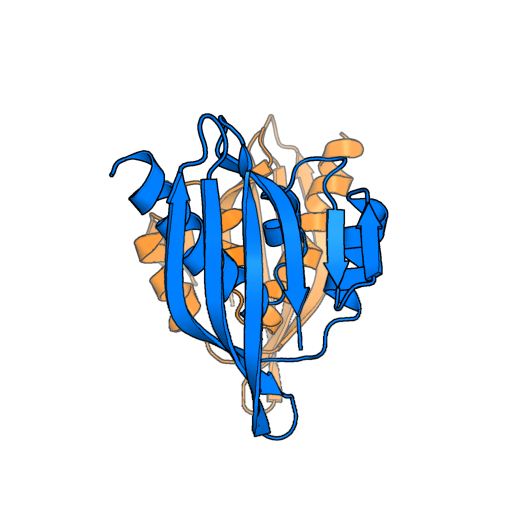0 20.57677 87 SER A O 1
ATOM 682 N N . GLY A 1 90 ? 10.80134 7.32466 -19.12109 1.000 21.50581 88 GLY A N 1
ATOM 683 C CA . GLY A 1 90 ? 12.02672 6.56250 -19.22687 1.000 22.88415 88 GLY A CA 1
ATOM 684 C C . GLY A 1 90 ? 13.29741 7.28266 -18.82968 1.000 24.88714 88 GLY A C 1
ATOM 685 O O . GLY A 1 90 ? 14.37646 6.67874 -18.90588 1.000 28.11306 88 GLY A O 1
ATOM 686 N N . PHE A 1 91 ? 13.21800 8.54514 -18.41566 1.000 25.15372 89 PHE A N 1
ATOM 687 C CA . PHE A 1 91 ? 14.41123 9.27712 -18.01221 1.000 30.15578 89 PHE A CA 1
ATOM 688 C C . PHE A 1 91 ? 14.82152 8.86487 -16.60287 1.000 29.97128 89 PHE A C 1
ATOM 689 O O . PHE A 1 91 ? 14.06309 9.05284 -15.64659 1.000 31.13569 89 PHE A O 1
ATOM 697 N N . THR A 1 92 ? 16.01588 8.29123 -16.48088 1.000 28.14534 90 THR A N 1
ATOM 698 C CA . THR A 1 92 ? 16.52336 7.81491 -15.20252 1.000 32.78860 90 THR A CA 1
ATOM 699 C C . THR A 1 92 ? 17.38418 8.90442 -14.57815 1.000 32.50244 90 THR A C 1
ATOM 700 O O . THR A 1 92 ? 18.28946 9.43642 -15.22856 1.000 32.72670 90 THR A O 1
ATOM 704 N N . LEU A 1 93 ? 17.10272 9.23712 -13.32174 1.000 30.95920 91 LEU A N 1
ATOM 705 C CA . LEU A 1 93 ? 17.79267 10.32654 -12.64663 1.000 33.40162 91 LEU A CA 1
ATOM 706 C C . LEU A 1 93 ? 18.26017 9.85991 -11.27876 1.000 32.49230 91 LEU A C 1
ATOM 707 O O . LEU A 1 93 ? 17.51027 9.19950 -10.55271 1.000 27.17855 91 LEU A O 1
ATOM 712 N N . LYS A 1 94 ? 19.49811 10.20291 -10.93611 1.000 29.61818 92 LYS A N 1
ATOM 713 C CA . LYS A 1 94 ? 20.06006 9.85685 -9.63854 1.000 32.88571 92 LYS A CA 1
ATOM 714 C C . LYS A 1 94 ? 19.55977 10.84745 -8.59665 1.000 25.19200 92 LYS A C 1
ATOM 715 O O . LYS A 1 94 ? 19.85125 12.04496 -8.68052 1.000 31.14420 92 LYS A O 1
ATOM 721 N N . VAL A 1 95 ? 18.80189 10.35410 -7.62116 1.000 22.84274 93 VAL A N 1
ATOM 722 C CA . VAL A 1 95 ? 18.27115 11.18723 -6.55456 1.000 24.93977 93 VAL A CA 1
ATOM 723 C C . VAL A 1 95 ? 18.79490 10.66221 -5.22090 1.000 24.47546 93 VAL A C 1
ATOM 724 O O . VAL A 1 95 ? 19.39344 9.58978 -5.13891 1.000 19.28080 93 VAL A O 1
ATOM 728 N N . LYS A 1 96 ? 18.57605 11.45012 -4.17063 1.000 21.27687 94 LYS A N 1
ATOM 729 C CA . LYS A 1 96 ? 19.04084 11.10274 -2.83714 1.000 22.14831 94 LYS A CA 1
ATOM 730 C C . LYS A 1 96 ? 17.99769 11.49020 -1.80256 1.000 29.61240 94 LYS A C 1
ATOM 731 O O . LYS A 1 96 ? 17.29926 12.49754 -1.94261 1.000 23.24012 94 LYS A O 1
ATOM 737 N N . SER A 1 97 ? 17.90926 10.68246 -0.75317 1.000 24.33115 95 SER A N 1
ATOM 738 C CA . SER A 1 97 ? 17.00676 10.94835 0.35263 1.000 24.13867 95 SER A CA 1
ATOM 739 C C . SER A 1 97 ? 17.77762 10.87053 1.66018 1.000 25.92850 95 SER A C 1
ATOM 740 O O . SER A 1 97 ? 18.65841 10.02100 1.82142 1.000 19.99203 95 SER A O 1
ATOM 743 N N . THR A 1 98 ? 17.45776 11.77778 2.57857 1.000 29.08259 96 THR A N 1
ATOM 744 C CA . THR A 1 98 ? 17.99940 11.77548 3.93500 1.000 25.78041 96 THR A CA 1
ATOM 745 C C . THR A 1 98 ? 16.81894 11.58361 4.87840 1.000 20.93111 96 THR A C 1
ATOM 746 O O . THR A 1 98 ? 16.03947 12.51484 5.10621 1.000 20.61019 96 THR A O 1
ATOM 750 N N . ILE A 1 99 ? 16.67991 10.37403 5.41176 1.000 22.25116 97 ILE A N 1
ATOM 751 C CA . ILE A 1 99 ? 15.54289 10.00076 6.24245 1.000 24.16789 97 ILE A CA 1
ATOM 752 C C . ILE A 1 99 ? 16.02746 9.80588 7.67125 1.000 25.49770 97 ILE A C 1
ATOM 753 O O . ILE A 1 99 ? 16.95622 9.02812 7.92095 1.000 24.85096 97 ILE A O 1
ATOM 758 N N . THR A 1 100 ? 15.40061 10.51593 8.60359 1.000 26.27648 98 THR A N 1
ATOM 759 C CA . THR A 1 100 ? 15.74997 10.46793 10.01616 1.000 27.61795 98 THR A CA 1
ATOM 760 C C . THR A 1 100 ? 14.65248 9.75129 10.78618 1.000 24.30546 98 THR A C 1
ATOM 761 O O . THR A 1 100 ? 13.47223 10.09377 10.65579 1.000 22.54892 98 THR A O 1
ATOM 765 N N . PHE A 1 101 ? 15.04556 8.75971 11.57923 1.000 22.91286 99 PHE A N 1
ATOM 766 C CA . PHE A 1 101 ? 14.13640 8.00676 12.42732 1.000 24.17240 99 PHE A CA 1
ATOM 767 C C . PHE A 1 101 ? 14.40792 8.34440 13.88785 1.000 21.14081 99 PHE A C 1
ATOM 768 O O . PHE A 1 101 ? 15.53978 8.65513 14.26400 1.000 26.24453 99 PHE A O 1
ATOM 776 N N . ASP A 1 102 ? 13.36535 8.28191 14.71287 1.000 24.07558 100 ASP A N 1
ATOM 777 C CA . ASP A 1 102 ? 13.52902 8.51609 16.14018 1.000 32.05011 100 ASP A CA 1
ATOM 778 C C . ASP A 1 102 ? 13.71946 7.17816 16.85916 1.000 31.99405 100 ASP A C 1
ATOM 779 O O . ASP A 1 102 ? 13.96215 6.13986 16.23619 1.000 28.24034 100 ASP A O 1
ATOM 784 N N . GLU A 1 103 ? 13.61392 7.18960 18.19050 1.000 30.12339 101 GLU A N 1
ATOM 785 C CA . GLU A 1 103 ? 13.87084 5.97864 18.96137 1.000 27.34009 101 GLU A CA 1
ATOM 786 C C . GLU A 1 103 ? 12.80022 4.91469 18.75812 1.000 28.00240 101 GLU A C 1
ATOM 787 O O . GLU A 1 103 ? 13.07008 3.73329 18.99630 1.000 31.50727 101 GLU A O 1
ATOM 793 N N . ASP A 1 104 ? 11.59973 5.29689 18.32403 1.000 22.41863 102 ASP A N 1
ATOM 794 C CA . ASP A 1 104 ? 10.54232 4.34193 18.01930 1.000 27.33082 102 ASP A CA 1
ATOM 795 C C . ASP A 1 104 ? 10.42692 4.06323 16.52248 1.000 26.63444 102 ASP A C 1
ATOM 796 O O . ASP A 1 104 ? 9.35780 3.65766 16.05265 1.000 28.74397 102 ASP A O 1
ATOM 801 N N . MET A 1 105 ? 11.50498 4.29397 15.76986 1.000 24.63632 103 MET A N 1
ATOM 802 C CA . MET A 1 105 ? 11.59125 3.96398 14.34424 1.000 21.40577 103 MET A CA 1
ATOM 803 C C . MET A 1 105 ? 10.51885 4.67708 13.51928 1.000 24.11963 103 MET A C 1
ATOM 804 O O . MET A 1 105 ? 10.00557 4.14023 12.53551 1.000 18.47939 103 MET A O 1
ATOM 809 N N . LYS A 1 106 ? 10.19676 5.90928 13.90043 1.000 21.94098 104 LYS A N 1
ATOM 810 C CA . LYS A 1 106 ? 9.24411 6.72869 13.16521 1.000 21.33848 104 LYS A CA 1
ATOM 811 C C . LYS A 1 106 ? 9.98545 7.83196 12.42238 1.000 21.36064 104 LYS A C 1
ATOM 812 O O . LYS A 1 106 ? 10.96780 8.38277 12.92963 1.000 20.18115 104 LYS A O 1
ATOM 818 N N . ILE A 1 107 ? 9.51633 8.14670 11.21910 1.000 19.77602 105 ILE A N 1
ATOM 819 C CA . ILE A 1 107 ? 10.17889 9.13493 10.37486 1.000 17.34186 105 ILE A CA 1
ATOM 820 C C . ILE A 1 107 ? 9.86869 10.52937 10.90520 1.000 20.69019 105 ILE A C 1
ATOM 821 O O . ILE A 1 107 ? 8.70303 10.93184 10.98172 1.000 20.41903 105 ILE A O 1
ATOM 826 N N . THR A 1 108 ? 10.91339 11.26941 11.27435 1.000 22.05011 106 THR A N 1
ATOM 827 C CA . THR A 1 108 ? 10.75537 12.65008 11.71422 1.000 20.32669 106 THR A CA 1
ATOM 828 C C . THR A 1 108 ? 11.16196 13.66269 10.65534 1.000 25.23749 106 THR A C 1
ATOM 829 O O . THR A 1 108 ? 10.62987 14.77703 10.64637 1.000 26.67088 106 THR A O 1
ATOM 833 N N . SER A 1 109 ? 12.08762 13.30629 9.76667 1.000 21.64856 107 SER A N 1
ATOM 834 C CA . SER A 1 109 ? 12.49420 14.18605 8.68024 1.000 25.68392 107 SER A CA 1
ATOM 835 C C . SER A 1 109 ? 12.79726 13.33959 7.45506 1.000 22.14685 107 SER A C 1
ATOM 836 O O . SER A 1 109 ? 13.36538 12.25047 7.56850 1.000 20.51381 107 SER A O 1
ATOM 839 N N . TYR A 1 110 ? 12.42391 13.85336 6.28570 1.000 22.84074 108 TYR A N 1
ATOM 840 C CA . TYR A 1 110 ? 12.54789 13.11986 5.02419 1.000 23.61729 108 TYR A CA 1
ATOM 841 C C . TYR A 1 110 ? 12.94587 14.12566 3.94672 1.000 23.24829 108 TYR A C 1
ATOM 842 O O . TYR A 1 110 ? 12.08742 14.71018 3.28129 1.000 28.19883 108 TYR A O 1
ATOM 851 N N . GLU A 1 111 ? 14.24922 14.32180 3.78217 1.000 26.56900 109 GLU A N 1
ATOM 852 C CA . GLU A 1 111 ? 14.76895 15.19200 2.73946 1.000 26.21103 109 GLU A CA 1
ATOM 853 C C . GLU A 1 111 ? 14.94608 14.40756 1.44901 1.000 22.34428 109 GLU A C 1
ATOM 854 O O . GLU A 1 111 ? 15.45478 13.28509 1.45704 1.000 24.57580 109 GLU A O 1
ATOM 860 N N . VAL A 1 112 ? 14.51441 14.99906 0.34061 1.000 18.49337 110 VAL A N 1
ATOM 861 C CA . VAL A 1 112 ? 14.81237 14.47586 -0.98565 1.000 25.87423 110 VAL A CA 1
ATOM 862 C C . VAL A 1 112 ? 15.44819 15.60061 -1.78870 1.000 21.65633 110 VAL A C 1
ATOM 863 O O . VAL A 1 112 ? 14.85811 16.67802 -1.93459 1.000 23.60394 110 VAL A O 1
ATOM 867 N N . ASN A 1 113 ? 16.65770 15.36409 -2.28274 1.000 19.17560 111 ASN A N 1
ATOM 868 C CA . ASN A 1 113 ? 17.39347 16.35898 -3.04543 1.000 27.20272 111 ASN A CA 1
ATOM 869 C C . ASN A 1 113 ? 17.61752 15.85380 -4.46163 1.000 31.05462 111 ASN A C 1
ATOM 870 O O . ASN A 1 113 ? 17.94354 14.68042 -4.67109 1.000 23.17581 111 ASN A O 1
ATOM 875 N N . LEU A 1 114 ? 17.43165 16.74769 -5.42645 1.000 37.47029 112 LEU A N 1
ATOM 876 C CA . LEU A 1 114 ? 17.53118 16.40436 -6.83622 1.000 29.89719 112 LEU A CA 1
ATOM 877 C C . LEU A 1 114 ? 18.58824 17.27073 -7.51152 1.000 34.32555 112 LEU A C 1
ATOM 878 O O . LEU A 1 114 ? 19.44478 17.85326 -6.84248 1.000 34.44511 112 LEU A O 1
ATOM 883 N N . SER B 1 2 ? -23.00145 1.83464 14.32601 1.000 32.19503 0 SER B N 1
ATOM 884 C CA . SER B 1 2 ? -23.13745 0.99263 13.14108 1.000 30.66113 0 SER B CA 1
ATOM 885 C C . SER B 1 2 ? -22.84651 1.77408 11.86632 1.000 31.37836 0 SER B C 1
ATOM 886 O O . SER B 1 2 ? -22.18767 1.27113 10.95615 1.000 22.84169 0 SER B O 1
ATOM 889 N N . SER B 1 3 ? -23.35782 3.00602 11.80246 1.000 24.82554 1 SER B N 1
ATOM 890 C CA . SER B 1 3 ? -23.08886 3.85742 10.64808 1.000 24.77981 1 SER B CA 1
ATOM 891 C C . SER B 1 3 ? -21.59262 4.07610 10.46328 1.000 27.75777 1 SER B C 1
ATOM 892 O O . SER B 1 3 ? -21.10717 4.17788 9.33035 1.000 26.04803 1 SER B O 1
ATOM 895 N N . ALA B 1 4 ? -20.84471 4.14211 11.56704 1.000 24.01019 2 ALA B N 1
ATOM 896 C CA . ALA B 1 4 ? -19.39938 4.32140 11.47847 1.000 25.43505 2 ALA B CA 1
ATOM 897 C C . ALA B 1 4 ? -18.73371 3.10937 10.83906 1.000 26.60154 2 ALA B C 1
ATOM 898 O O . ALA B 1 4 ? -17.86680 3.24928 9.96829 1.000 26.61127 2 ALA B O 1
ATOM 900 N N . ARG B 1 5 ? -19.12532 1.90609 11.26531 1.000 19.10157 3 ARG B N 1
ATOM 901 C CA . ARG B 1 5 ? -18.56733 0.69427 10.67389 1.000 24.35678 3 ARG B CA 1
ATOM 902 C C . ARG B 1 5 ? -18.99589 0.54056 9.22066 1.000 24.45354 3 ARG B C 1
ATOM 903 O O . ARG B 1 5 ? -18.19829 0.12358 8.37317 1.000 25.99069 3 ARG B O 1
ATOM 911 N N . ILE B 1 6 ? -20.25119 0.87565 8.91649 1.000 22.19526 4 ILE B N 1
ATOM 912 C CA . ILE B 1 6 ? -20.75970 0.74102 7.55457 1.000 24.11570 4 ILE B CA 1
ATOM 913 C C . ILE B 1 6 ? -20.00697 1.66387 6.60279 1.000 19.87034 4 ILE B C 1
ATOM 914 O O . ILE B 1 6 ? -19.68511 1.28298 5.47150 1.000 24.02527 4 ILE B O 1
ATOM 919 N N . ALA B 1 7 ? -19.70839 2.88797 7.04073 1.000 25.51120 5 ALA B N 1
ATOM 920 C CA . ALA B 1 7 ? -18.96453 3.80595 6.18191 1.000 24.61483 5 ALA B CA 1
ATOM 921 C C . ALA B 1 7 ? -17.49540 3.40924 6.08479 1.000 28.88054 5 ALA B C 1
ATOM 922 O O . ALA B 1 7 ? -16.88202 3.53275 5.01701 1.000 24.35558 5 ALA B O 1
ATOM 924 N N . LYS B 1 8 ? -16.91304 2.92741 7.18583 1.000 23.24156 6 LYS B N 1
ATOM 925 C CA . LYS B 1 8 ? -15.54363 2.42366 7.12807 1.000 26.60720 6 LYS B CA 1
ATOM 926 C C . LYS B 1 8 ? -15.44054 1.20215 6.22343 1.000 24.02183 6 LYS B C 1
ATOM 927 O O . LYS B 1 8 ? -14.46110 1.05309 5.48225 1.000 15.40931 6 LYS B O 1
ATOM 933 N N . ALA B 1 9 ? -16.44159 0.31963 6.26901 1.000 21.79888 7 ALA B N 1
ATOM 934 C CA . ALA B 1 9 ? -16.44374 -0.84456 5.38964 1.000 18.58378 7 ALA B CA 1
ATOM 935 C C . ALA B 1 9 ? -16.45652 -0.42184 3.92547 1.000 19.31388 7 ALA B C 1
ATOM 936 O O . ALA B 1 9 ? -15.74085 -0.99479 3.09603 1.000 19.14987 7 ALA B O 1
ATOM 938 N N . LYS B 1 10 ? -17.25724 0.59622 3.59376 1.000 16.40776 8 LYS B N 1
ATOM 939 C CA . LYS B 1 10 ? -17.36074 1.04169 2.20674 1.000 22.73932 8 LYS B CA 1
ATOM 940 C C . LYS B 1 10 ? -16.04132 1.61760 1.70635 1.000 19.55812 8 LYS B C 1
ATOM 941 O O . LYS B 1 10 ? -15.66615 1.40713 0.54659 1.000 18.53934 8 LYS B O 1
ATOM 947 N N . LYS B 1 11 ? -15.32787 2.35253 2.56447 1.000 19.69716 9 LYS B N 1
ATOM 948 C CA . LYS B 1 11 ? -14.02912 2.90240 2.18129 1.000 22.08294 9 LYS B CA 1
ATOM 949 C C . LYS B 1 11 ? -13.09020 1.81333 1.68136 1.000 16.53236 9 LYS B C 1
ATOM 950 O O . LYS B 1 11 ? -12.50353 1.92547 0.59909 1.000 23.81329 9 LYS B O 1
ATOM 956 N N . LEU B 1 12 ? -12.93094 0.74906 2.46666 1.000 18.12033 10 LEU B N 1
ATOM 957 C CA . LEU B 1 12 ? -12.00035 -0.30747 2.09356 1.000 17.35744 10 LEU B CA 1
ATOM 958 C C . LEU B 1 12 ? -12.46221 -1.08344 0.87019 1.000 14.05489 10 LEU B C 1
ATOM 959 O O . LEU B 1 12 ? -11.63470 -1.71541 0.20438 1.000 15.18876 10 LEU B O 1
ATOM 964 N N . ILE B 1 13 ? -13.75861 -1.06668 0.55977 1.000 16.74324 11 ILE B N 1
ATOM 965 C CA . ILE B 1 13 ? -14.20235 -1.66141 -0.69538 1.000 16.90568 11 ILE B CA 1
ATOM 966 C C . ILE B 1 13 ? -13.69155 -0.84357 -1.87350 1.000 16.48738 11 ILE B C 1
ATOM 967 O O . ILE B 1 13 ? -13.03984 -1.37322 -2.77976 1.000 13.52223 11 ILE B O 1
ATOM 972 N N . TYR B 1 14 ? -13.96751 0.46365 -1.87308 1.000 20.14227 12 TYR B N 1
ATOM 973 C CA . TYR B 1 14 ? -13.48343 1.30784 -2.95894 1.000 16.73269 12 TYR B CA 1
ATOM 974 C C . TYR B 1 14 ? -11.96319 1.38274 -2.97216 1.000 18.42340 12 TYR B C 1
ATOM 975 O O . TYR B 1 14 ? -11.36327 1.52078 -4.04348 1.000 14.94922 12 TYR B O 1
ATOM 984 N N . LYS B 1 15 ? -11.32245 1.29433 -1.80298 1.000 18.63266 13 LYS B N 1
ATOM 985 C CA . LYS B 1 15 ? -9.86514 1.22081 -1.77804 1.000 21.36240 13 LYS B CA 1
ATOM 986 C C . LYS B 1 15 ? -9.37792 -0.05351 -2.45307 1.000 21.18176 13 LYS B C 1
ATOM 987 O O . LYS B 1 15 ? -8.41350 -0.02775 -3.22636 1.000 20.04637 13 LYS B O 1
ATOM 993 N N . LEU B 1 16 ? -10.04896 -1.17646 -2.18627 1.000 18.09863 14 LEU B N 1
ATOM 994 C CA . LEU B 1 16 ? -9.66813 -2.43901 -2.80951 1.000 19.10289 14 LEU B CA 1
ATOM 995 C C . LEU B 1 16 ? -9.78020 -2.37627 -4.32802 1.000 17.58063 14 LEU B C 1
ATOM 996 O O . LEU B 1 16 ? -8.96632 -2.98296 -5.03373 1.000 17.75058 14 LEU B O 1
ATOM 1001 N N . GLU B 1 17 ? -10.76529 -1.64066 -4.84927 1.000 16.58638 15 GLU B N 1
ATOM 1002 C CA . GLU B 1 17 ? -10.91363 -1.52206 -6.29776 1.000 19.40413 15 GLU B CA 1
ATOM 1003 C C . GLU B 1 17 ? -9.68703 -0.86977 -6.92540 1.000 19.26348 15 GLU B C 1
ATOM 1004 O O . GLU B 1 17 ? -9.14837 -1.36460 -7.92264 1.000 19.71839 15 GLU B O 1
ATOM 1010 N N . LYS B 1 18 ? -9.23474 0.25098 -6.35693 1.000 21.90038 16 LYS B N 1
ATOM 1011 C CA . LYS B 1 18 ? -8.01159 0.88444 -6.84265 1.000 18.37416 16 LYS B CA 1
ATOM 1012 C C . LYS B 1 18 ? -6.82536 -0.06647 -6.73872 1.000 18.70973 16 LYS B C 1
ATOM 1013 O O . LYS B 1 18 ? -6.04275 -0.20775 -7.68465 1.000 18.94573 16 LYS B O 1
ATOM 1019 N N . LEU B 1 19 ? -6.68473 -0.74030 -5.59449 1.000 21.22449 17 LEU B N 1
ATOM 1020 C CA . LEU B 1 19 ? -5.54654 -1.63200 -5.39615 1.000 23.08076 17 LEU B CA 1
ATOM 1021 C C . LEU B 1 19 ? -5.60729 -2.83080 -6.33840 1.000 21.15543 17 LEU B C 1
ATOM 1022 O O . LEU B 1 19 ? -4.58189 -3.24681 -6.89255 1.000 16.85299 17 LEU B O 1
ATOM 1027 N N . TRP B 1 20 ? -6.79892 -3.40246 -6.53160 1.000 16.89923 18 TRP B N 1
ATOM 1028 C CA . TRP B 1 20 ? -6.94185 -4.46619 -7.52065 1.000 23.41585 18 TRP B CA 1
ATOM 1029 C C . TRP B 1 20 ? -6.63965 -3.95020 -8.92426 1.000 19.41148 18 TRP B C 1
ATOM 1030 O O . TRP B 1 20 ? -5.97771 -4.63428 -9.71249 1.000 16.92399 18 TRP B O 1
ATOM 1041 N N . ASN B 1 21 ? -7.09548 -2.73635 -9.24865 1.000 17.47553 19 ASN B N 1
ATOM 1042 C CA . ASN B 1 21 ? -6.90065 -2.20338 -10.59378 1.000 20.81060 19 ASN B CA 1
ATOM 1043 C C . ASN B 1 21 ? -5.44944 -1.83833 -10.87815 1.000 20.09523 19 ASN B C 1
ATOM 1044 O O . ASN B 1 21 ? -5.06996 -1.73416 -12.04927 1.000 27.12989 19 ASN B O 1
ATOM 1049 N N . ALA B 1 22 ? -4.63657 -1.63929 -9.84255 1.000 20.86387 20 ALA B N 1
ATOM 1050 C CA . ALA B 1 22 ? -3.21731 -1.35374 -9.99801 1.000 19.17919 20 ALA B CA 1
ATOM 1051 C C . ALA B 1 22 ? -2.33322 -2.52549 -9.59688 1.000 20.53415 20 ALA B C 1
ATOM 1052 O O . ALA B 1 22 ? -1.10343 -2.40076 -9.64417 1.000 23.31112 20 ALA B O 1
ATOM 1054 N N . ARG B 1 23 ? -2.92791 -3.65715 -9.20969 1.000 23.81682 21 ARG B N 1
ATOM 1055 C CA . ARG B 1 23 ? -2.19259 -4.84544 -8.77074 1.000 20.60419 21 ARG B CA 1
ATOM 1056 C C . ARG B 1 23 ? -1.24544 -4.52343 -7.61692 1.000 23.23351 21 ARG B C 1
ATOM 1057 O O . ARG B 1 23 ? -0.11835 -5.01881 -7.55737 1.000 25.01636 21 ARG B O 1
ATOM 1065 N N . ASP B 1 24 ? -1.70516 -3.67939 -6.69176 1.000 24.53847 22 ASP B N 1
ATOM 1066 C CA . ASP B 1 24 ? -0.99712 -3.44527 -5.43257 1.000 21.85654 22 ASP B CA 1
ATOM 1067 C C . ASP B 1 24 ? -1.32981 -4.59617 -4.48116 1.000 19.76026 22 ASP B C 1
ATOM 1068 O O . ASP B 1 24 ? -2.07240 -4.46045 -3.50685 1.000 19.29314 22 ASP B O 1
ATOM 1073 N N . ASN B 1 25 ? -0.76199 -5.76260 -4.79726 1.000 20.45423 23 ASN B N 1
ATOM 1074 C CA . ASN B 1 25 ? -1.08911 -6.97600 -4.05571 1.000 20.51986 23 ASN B CA 1
ATOM 1075 C C . ASN B 1 25 ? -0.56768 -6.92586 -2.62833 1.000 28.15537 23 ASN B C 1
ATOM 1076 O O . ASN B 1 25 ? -1.14500 -7.55937 -1.73717 1.000 22.07771 23 ASN B O 1
ATOM 1081 N N . ASP B 1 26 ? 0.52064 -6.19135 -2.39342 1.000 27.57261 24 ASP B N 1
ATOM 1082 C CA . ASP B 1 26 ? 0.97720 -5.97248 -1.02699 1.000 27.90464 24 ASP B CA 1
ATOM 1083 C C . ASP B 1 26 ? -0.04598 -5.16518 -0.24226 1.000 23.89313 24 ASP B C 1
ATOM 1084 O O . ASP B 1 26 ? -0.38332 -5.50726 0.89585 1.000 24.36179 24 ASP B O 1
ATOM 1089 N N . GLY B 1 27 ? -0.56060 -4.09197 -0.84458 1.000 19.65020 25 GLY B N 1
ATOM 1090 C CA . GLY B 1 27 ? -1.60082 -3.30449 -0.20936 1.000 21.56020 25 GLY B CA 1
ATOM 1091 C C . GLY B 1 27 ? -2.89907 -4.05704 -0.01153 1.000 20.67901 25 GLY B C 1
ATOM 1092 O O . GLY B 1 27 ? -3.67696 -3.71413 0.88391 1.000 21.19323 25 GLY B O 1
ATOM 1093 N N . ILE B 1 28 ? -3.15886 -5.07123 -0.83585 1.000 21.02319 26 ILE B N 1
ATOM 1094 C CA . ILE B 1 28 ? -4.31564 -5.92809 -0.60534 1.000 23.09409 26 ILE B CA 1
ATOM 1095 C C . ILE B 1 28 ? -4.08840 -6.80116 0.62098 1.000 19.42501 26 ILE B C 1
ATOM 1096 O O . ILE B 1 28 ? -4.97602 -6.94696 1.46960 1.000 17.54419 26 ILE B O 1
ATOM 1101 N N . LEU B 1 29 ? -2.88977 -7.37977 0.74400 1.000 20.65373 27 LEU B N 1
ATOM 1102 C CA . LEU B 1 29 ? -2.58664 -8.23307 1.88878 1.000 26.96963 27 LEU B CA 1
ATOM 1103 C C . LEU B 1 29 ? -2.55498 -7.45089 3.19479 1.000 22.67918 27 LEU B C 1
ATOM 1104 O O . LEU B 1 29 ? -2.77039 -8.03379 4.26323 1.000 24.27873 27 LEU B O 1
ATOM 1109 N N . LYS B 1 30 ? -2.28074 -6.14440 3.13418 1.000 23.98980 28 LYS B N 1
ATOM 1110 C CA . LYS B 1 30 ? -2.26091 -5.33263 4.34841 1.000 24.73909 28 LYS B CA 1
ATOM 1111 C C . LYS B 1 30 ? -3.60737 -5.36453 5.05991 1.000 20.80266 28 LYS B C 1
ATOM 1112 O O . LYS B 1 30 ? -3.66666 -5.36529 6.29530 1.000 26.67896 28 LYS B O 1
ATOM 1118 N N . LEU B 1 31 ? -4.69976 -5.38165 4.29891 1.000 20.73452 29 LEU B N 1
ATOM 1119 C CA . LEU B 1 31 ? -6.02518 -5.43491 4.89636 1.000 20.64229 29 LEU B CA 1
ATOM 1120 C C . LEU B 1 31 ? -6.40019 -6.83395 5.36620 1.000 20.27108 29 LEU B C 1
ATOM 1121 O O . LEU B 1 31 ? -7.37722 -6.97649 6.10814 1.000 19.13455 29 LEU B O 1
ATOM 1126 N N . PHE B 1 32 ? -5.63637 -7.85436 4.97982 1.000 19.74356 30 PHE B N 1
ATOM 1127 C CA . PHE B 1 32 ? -5.94928 -9.23026 5.34027 1.000 21.83129 30 PHE B CA 1
ATOM 1128 C C . PHE B 1 32 ? -5.40756 -9.57666 6.72129 1.000 23.19001 30 PHE B C 1
ATOM 1129 O O . PHE B 1 32 ? -4.31281 -9.15237 7.10155 1.000 18.00856 30 PHE B O 1
ATOM 1137 N N . LYS B 1 33 ? -6.17408 -10.36751 7.46602 1.000 19.25737 31 LYS B N 1
ATOM 1138 C CA . LYS B 1 33 ? -5.64819 -10.96618 8.68184 1.000 21.42345 31 LYS B CA 1
ATOM 1139 C C . LYS B 1 33 ? -4.64942 -12.06329 8.32005 1.000 24.82169 31 LYS B C 1
ATOM 1140 O O . LYS B 1 33 ? -4.72768 -12.67663 7.24995 1.000 25.40547 31 LYS B O 1
ATOM 1146 N N . ASP B 1 34 ? -3.68917 -12.29525 9.22079 1.000 20.49098 32 ASP B N 1
ATOM 1147 C CA . ASP B 1 34 ? -2.62853 -13.26267 8.95012 1.000 25.05726 32 ASP B CA 1
ATOM 1148 C C . ASP B 1 34 ? -3.19384 -14.63679 8.61350 1.000 26.38750 32 ASP B C 1
ATOM 1149 O O . ASP B 1 34 ? -2.65067 -15.35093 7.76320 1.000 30.16619 32 ASP B O 1
ATOM 1154 N N . ASP B 1 35 ? -4.29178 -15.01937 9.26298 1.000 29.17801 33 ASP B N 1
ATOM 1155 C CA . ASP B 1 35 ? -4.90023 -16.32917 9.08306 1.000 28.76407 33 ASP B CA 1
ATOM 1156 C C . ASP B 1 35 ? -6.10583 -16.29257 8.15164 1.000 26.00042 33 ASP B C 1
ATOM 1157 O O . ASP B 1 35 ? -6.90634 -17.23371 8.14975 1.000 20.05728 33 ASP B O 1
ATOM 1162 N N . ALA B 1 36 ? -6.25287 -15.23112 7.36350 1.000 22.74119 34 ALA B N 1
ATOM 1163 C CA . ALA B 1 36 ? -7.42848 -15.09138 6.51945 1.000 22.59103 34 ALA B CA 1
ATOM 1164 C C . ALA B 1 36 ? -7.42466 -16.12447 5.39533 1.000 21.37395 34 ALA B C 1
ATOM 1165 O O . ALA B 1 36 ? -6.39429 -16.71090 5.04753 1.000 18.07708 34 ALA B O 1
ATOM 1167 N N . VAL B 1 37 ? -8.60720 -16.34443 4.82597 1.000 24.83920 35 VAL B N 1
ATOM 1168 C CA . VAL B 1 37 ? -8.79128 -17.27547 3.72130 1.000 19.96182 35 VAL B CA 1
ATOM 1169 C C . VAL B 1 37 ? -9.36446 -16.51647 2.53251 1.000 22.32384 35 VAL B C 1
ATOM 1170 O O . VAL B 1 37 ? -10.16848 -15.59063 2.69509 1.000 21.22801 35 VAL B O 1
ATOM 1174 N N . PHE B 1 38 ? -8.91593 -16.89149 1.33795 1.000 17.93715 36 PHE B N 1
ATOM 1175 C CA . PHE B 1 38 ? -9.40080 -16.33130 0.08179 1.000 20.19843 36 PHE B CA 1
ATOM 1176 C C . PHE B 1 38 ? -10.01290 -17.47659 -0.71017 1.000 20.05470 36 PHE B C 1
ATOM 1177 O O . PHE B 1 38 ? -9.28809 -18.31940 -1.24955 1.000 26.11033 36 PHE B O 1
ATOM 1185 N N . ASN B 1 39 ? -11.34006 -17.51965 -0.76962 1.000 18.94264 37 ASN B N 1
ATOM 1186 C CA . ASN B 1 39 ? -12.03989 -18.59964 -1.46262 1.000 20.12694 37 ASN B CA 1
ATOM 1187 C C . ASN B 1 39 ? -12.19419 -18.21207 -2.92743 1.000 18.88241 37 ASN B C 1
ATOM 1188 O O . ASN B 1 39 ? -13.04056 -17.38906 -3.28023 1.000 15.50373 37 ASN B O 1
ATOM 1193 N N . LEU B 1 40 ? -11.38052 -18.81438 -3.78710 1.000 19.32781 38 LEU B N 1
ATOM 1194 C CA . LEU B 1 40 ? -11.39729 -18.52093 -5.21767 1.000 22.86488 38 LEU B CA 1
ATOM 1195 C C . LEU B 1 40 ? -12.21889 -19.59036 -5.93150 1.000 25.46389 38 LEU B C 1
ATOM 1196 O O . LEU B 1 40 ? -11.72210 -20.68227 -6.22173 1.000 17.72402 38 LEU B O 1
ATOM 1201 N N . ASN B 1 41 ? -13.48393 -19.26651 -6.20908 1.000 23.56706 39 ASN B N 1
ATOM 1202 C CA . ASN B 1 41 ? -14.38164 -20.13428 -6.97438 1.000 23.83558 39 ASN B CA 1
ATOM 1203 C C . ASN B 1 41 ? -14.49833 -21.51958 -6.33973 1.000 25.09006 39 ASN B C 1
ATOM 1204 O O . ASN B 1 41 ? -14.35149 -22.54873 -7.00266 1.000 29.52449 39 ASN B O 1
ATOM 1209 N N . GLY B 1 42 ? -14.75868 -21.53951 -5.03459 1.000 24.48035 40 GLY B N 1
ATOM 1210 C CA . GLY B 1 42 ? -14.96099 -22.77741 -4.31672 1.000 21.74737 40 GLY B CA 1
ATOM 1211 C C . GLY B 1 42 ? -13.71863 -23.39910 -3.71655 1.000 22.11514 40 GLY B C 1
ATOM 1212 O O . GLY B 1 42 ? -13.84125 -24.37307 -2.96435 1.000 25.03449 40 GLY B O 1
ATOM 1213 N N . VAL B 1 43 ? -12.53499 -22.87795 -4.01526 1.000 19.97429 41 VAL B N 1
ATOM 1214 C CA . VAL B 1 43 ? -11.27398 -23.40551 -3.50452 1.000 19.35091 41 VAL B CA 1
ATOM 1215 C C . VAL B 1 43 ? -10.71810 -22.41176 -2.48938 1.000 18.87233 41 VAL B C 1
ATOM 1216 O O . VAL B 1 43 ? -10.47074 -21.24946 -2.84075 1.000 19.40554 41 VAL B O 1
ATOM 1220 N N . PRO B 1 44 ? -10.50797 -22.80919 -1.23487 1.000 21.55972 42 PRO B N 1
ATOM 1221 C CA . PRO B 1 44 ? -9.98319 -21.86573 -0.24296 1.000 19.53874 42 PRO B CA 1
ATOM 1222 C C . PRO B 1 44 ? -8.46286 -21.80705 -0.23230 1.000 24.68045 42 PRO B C 1
ATOM 1223 O O . PRO B 1 44 ? -7.76666 -22.80495 -0.43200 1.000 18.15800 42 PRO B O 1
ATOM 1227 N N . TYR B 1 45 ? -7.94953 -20.60181 0.00677 1.000 25.00521 43 TYR B N 1
ATOM 1228 C CA . TYR B 1 45 ? -6.51972 -20.34703 0.15478 1.000 22.85827 43 TYR B CA 1
ATOM 1229 C C . TYR B 1 45 ? -6.30304 -19.68314 1.50735 1.000 20.40257 43 TYR B C 1
ATOM 1230 O O . TYR B 1 45 ? -6.65412 -18.51268 1.69020 1.000 21.64516 43 TYR B O 1
ATOM 1239 N N . LYS B 1 46 ? -5.72214 -20.42374 2.44691 1.000 24.14941 44 LYS B N 1
ATOM 1240 C CA . LYS B 1 46 ? -5.54143 -19.96377 3.81807 1.000 24.86693 44 LYS B CA 1
ATOM 1241 C C . LYS B 1 46 ? -4.13995 -19.39493 4.00074 1.000 23.46563 44 LYS B C 1
ATOM 1242 O O . LYS B 1 46 ? -3.15481 -20.01578 3.58885 1.000 19.77423 44 LYS B O 1
ATOM 1248 N N . GLY B 1 47 ? -4.05734 -18.22337 4.61699 1.000 21.94071 45 GLY B N 1
ATOM 1249 C CA . GLY B 1 47 ? -2.77633 -17.59701 4.90984 1.000 21.01785 45 GLY B CA 1
ATOM 1250 C C . GLY B 1 47 ? -2.35351 -16.62004 3.83192 1.000 25.03488 45 GLY B C 1
ATOM 1251 O O . GLY B 1 47 ? -2.64670 -16.78504 2.64752 1.000 23.85367 45 GLY B O 1
ATOM 1252 N N . LYS B 1 48 ? -1.63887 -15.57399 4.25979 1.000 23.13239 46 LYS B N 1
ATOM 1253 C CA . LYS B 1 48 ? -1.21490 -14.52732 3.33166 1.000 27.91893 46 LYS B CA 1
ATOM 1254 C C . LYS B 1 48 ? -0.35801 -15.09486 2.20612 1.000 28.20024 46 LYS B C 1
ATOM 1255 O O . LYS B 1 48 ? -0.55528 -14.76131 1.03117 1.000 26.10214 46 LYS B O 1
ATOM 1261 N N . GLU B 1 49 ? 0.60686 -15.95342 2.55104 1.000 23.94806 47 GLU B N 1
ATOM 1262 C CA . GLU B 1 49 ? 1.51653 -16.49458 1.54624 1.000 29.48558 47 GLU B CA 1
ATOM 1263 C C . GLU B 1 49 ? 0.77790 -17.33270 0.51054 1.000 25.93712 47 GLU B C 1
ATOM 1264 O O . GLU B 1 49 ? 1.23064 -17.44373 -0.63486 1.000 29.13693 47 GLU B O 1
ATOM 1270 N N . ALA B 1 50 ? -0.35277 -17.93131 0.89022 1.000 25.22903 48 ALA B N 1
ATOM 1271 C CA . ALA B 1 50 ? -1.19561 -18.60357 -0.09116 1.000 28.20980 48 ALA B CA 1
ATOM 1272 C C . ALA B 1 50 ? -2.11789 -17.61823 -0.79713 1.000 23.58891 48 ALA B C 1
ATOM 1273 O O . ALA B 1 50 ? -2.40359 -17.77691 -1.98820 1.000 24.41342 48 ALA B O 1
ATOM 1275 N N . ILE B 1 51 ? -2.59996 -16.59993 -0.08256 1.000 24.94712 49 ILE B N 1
ATOM 1276 C CA . ILE B 1 51 ? -3.41694 -15.58600 -0.73896 1.000 26.11741 49 ILE B CA 1
ATOM 1277 C C . ILE B 1 51 ? -2.57611 -14.78293 -1.72090 1.000 23.14167 49 ILE B C 1
ATOM 1278 O O . ILE B 1 51 ? -3.07152 -14.36475 -2.77459 1.000 20.01828 49 ILE B O 1
ATOM 1283 N N . LYS B 1 52 ? -1.28966 -14.58278 -1.42056 1.000 20.72351 50 LYS B N 1
ATOM 1284 C CA . LYS B 1 52 ? -0.42129 -13.90471 -2.37728 1.000 27.59417 50 LYS B CA 1
ATOM 1285 C C . LYS B 1 52 ? -0.31252 -14.68799 -3.68170 1.000 28.10491 50 LYS B C 1
ATOM 1286 O O . LYS B 1 52 ? -0.14513 -14.08701 -4.74750 1.000 27.77268 50 LYS B O 1
ATOM 1292 N N . LYS B 1 53 ? -0.40902 -16.02165 -3.61952 1.000 27.93942 51 LYS B N 1
ATOM 1293 C CA . LYS B 1 53 ? -0.50131 -16.83431 -4.83277 1.000 30.08147 51 LYS B CA 1
ATOM 1294 C C . LYS B 1 53 ? -1.62557 -16.35482 -5.73994 1.000 24.54114 51 LYS B C 1
ATOM 1295 O O . LYS B 1 53 ? -1.41824 -16.08649 -6.92965 1.000 25.86458 51 LYS B O 1
ATOM 1301 N N . VAL B 1 54 ? -2.83918 -16.28240 -5.18902 1.000 23.50883 52 VAL B N 1
ATOM 1302 C CA . VAL B 1 54 ? -4.01186 -15.88956 -5.96410 1.000 26.81043 52 VAL B CA 1
ATOM 1303 C C . VAL B 1 54 ? -3.82347 -14.49643 -6.54542 1.000 24.44128 52 VAL B C 1
ATOM 1304 O O . VAL B 1 54 ? -4.25491 -14.21068 -7.67030 1.000 27.33811 52 VAL B O 1
ATOM 1308 N N . LEU B 1 55 ? -3.17456 -13.60840 -5.78738 1.000 22.02117 53 LEU B N 1
ATOM 1309 C CA . LEU B 1 55 ? -3.00658 -12.22948 -6.23096 1.000 28.88568 53 LEU B CA 1
ATOM 1310 C C . LEU B 1 55 ? -2.07918 -12.13052 -7.43542 1.000 29.59879 53 LEU B C 1
ATOM 1311 O O . LEU B 1 55 ? -2.32349 -11.31442 -8.33119 1.000 25.35910 53 LEU B O 1
ATOM 1316 N N . GLU B 1 56 ? -1.02627 -12.95378 -7.48624 1.000 27.11209 54 GLU B N 1
ATOM 1317 C CA . GLU B 1 56 ? -0.07028 -12.85967 -8.58622 1.000 31.88152 54 GLU B CA 1
ATOM 1318 C C . GLU B 1 56 ? -0.56737 -13.58480 -9.82692 1.000 26.34291 54 GLU B C 1
ATOM 1319 O O . GLU B 1 56 ? -0.33822 -13.12183 -10.94945 1.000 36.83975 54 GLU B O 1
ATOM 1325 N N . SER B 1 57 ? -1.24391 -14.71733 -9.65193 1.000 22.29075 55 SER B N 1
ATOM 1326 C CA . SER B 1 57 ? -1.78600 -15.44463 -10.78973 1.000 24.64826 55 SER B CA 1
ATOM 1327 C C . SER B 1 57 ? -3.14736 -14.92198 -11.22528 1.000 30.16688 55 SER B C 1
ATOM 1328 O O . SER B 1 57 ? -3.75208 -15.49786 -12.13499 1.000 28.48431 55 SER B O 1
ATOM 1331 N N . ALA B 1 58 ? -3.64100 -13.85192 -10.61026 1.000 20.28674 56 ALA B N 1
ATOM 1332 C CA . ALA B 1 58 ? -4.87714 -13.25145 -11.08120 1.000 25.28905 56 ALA B CA 1
ATOM 1333 C C . ALA B 1 58 ? -4.63084 -12.54080 -12.40806 1.000 24.05309 56 ALA B C 1
ATOM 1334 O O . ALA B 1 58 ? -3.58725 -11.90333 -12.58953 1.000 26.21750 56 ALA B O 1
ATOM 1336 N N . PRO B 1 59 ? -5.55286 -12.63641 -13.35934 1.000 25.93720 57 PRO B N 1
ATOM 1337 C CA . PRO B 1 59 ? -5.32114 -12.03283 -14.67144 1.000 21.39928 57 PRO B CA 1
ATOM 1338 C C . PRO B 1 59 ? -5.33222 -10.51566 -14.58802 1.000 24.08787 57 PRO B C 1
ATOM 1339 O O . PRO B 1 59 ? -5.87040 -9.91880 -13.65301 1.000 24.30222 57 PRO B O 1
ATOM 1343 N N . LYS B 1 60 ? -4.70482 -9.89070 -15.58027 1.000 20.52804 58 LYS B N 1
ATOM 1344 C CA . LYS B 1 60 ? -4.66703 -8.43295 -15.63851 1.000 25.51816 58 LYS B CA 1
ATOM 1345 C C . LYS B 1 60 ? -6.05769 -7.93981 -16.01406 1.000 26.25656 58 LYS B C 1
ATOM 1346 O O . LYS B 1 60 ? -6.41778 -7.87529 -17.19154 1.000 30.74864 58 LYS B O 1
ATOM 1352 N N . ALA B 1 61 ? -6.85557 -7.60550 -15.00439 1.000 15.71296 59 ALA B N 1
ATOM 1353 C CA . ALA B 1 61 ? -8.24041 -7.21969 -15.20972 1.000 21.97420 59 ALA B CA 1
ATOM 1354 C C . ALA B 1 61 ? -8.49521 -5.83920 -14.62274 1.000 19.19486 59 ALA B C 1
ATOM 1355 O O . ALA B 1 61 ? -7.76239 -5.36187 -13.75338 1.000 18.63736 59 ALA B O 1
ATOM 1357 N N . LYS B 1 62 ? -9.54960 -5.20169 -15.12313 1.000 22.46393 60 LYS B N 1
ATOM 1358 C CA . LYS B 1 62 ? -10.02265 -3.91725 -14.62724 1.000 19.84168 60 LYS B CA 1
ATOM 1359 C C . LYS B 1 62 ? -11.37121 -4.13042 -13.95593 1.000 16.49331 60 LYS B C 1
ATOM 1360 O O . LYS B 1 62 ? -12.23846 -4.81999 -14.50231 1.000 16.63735 60 LYS B O 1
ATOM 1366 N N . TYR B 1 63 ? -11.54613 -3.54678 -12.77532 1.000 16.72617 61 TYR B N 1
ATOM 1367 C CA . TYR B 1 63 ? -12.70961 -3.81444 -11.94460 1.000 19.82678 61 TYR B CA 1
ATOM 1368 C C . TYR B 1 63 ? -13.48151 -2.53136 -11.68145 1.000 16.29823 61 TYR B C 1
ATOM 1369 O O . TYR B 1 63 ? -12.89163 -1.50670 -11.32476 1.000 14.46038 61 TYR B O 1
ATOM 1378 N N . LYS B 1 64 ? -14.79857 -2.60031 -11.86157 1.000 20.88220 62 LYS B N 1
ATOM 1379 C CA . LYS B 1 64 ? -15.72054 -1.53258 -11.50367 1.000 20.51883 62 LYS B CA 1
ATOM 1380 C C . LYS B 1 64 ? -16.72951 -2.08036 -10.50588 1.000 18.95636 62 LYS B C 1
ATOM 1381 O O . LYS B 1 64 ? -17.33205 -3.13183 -10.74309 1.000 19.89918 62 LYS B O 1
ATOM 1387 N N . ILE B 1 65 ? -16.90730 -1.37846 -9.39522 1.000 25.20551 63 ILE B N 1
ATOM 1388 C CA . ILE B 1 65 ? -17.95678 -1.72274 -8.44467 1.000 22.65310 63 ILE B CA 1
ATOM 1389 C C . ILE B 1 65 ? -19.28835 -1.22684 -8.98912 1.000 23.85614 63 ILE B C 1
ATOM 1390 O O . ILE B 1 65 ? -19.38002 -0.11415 -9.52356 1.000 23.20843 63 ILE B O 1
ATOM 1395 N N . THR B 1 66 ? -20.32718 -2.05955 -8.87251 1.000 14.35132 64 THR B N 1
ATOM 1396 C CA . THR B 1 66 ? -21.66932 -1.68397 -9.29510 1.000 24.23971 64 THR B CA 1
ATOM 1397 C C . THR B 1 66 ? -22.70288 -1.70273 -8.17928 1.000 21.45483 64 THR B C 1
ATOM 1398 O O . THR B 1 66 ? -23.70755 -0.99134 -8.28611 1.000 31.96163 64 THR B O 1
ATOM 1402 N N . LYS B 1 67 ? -22.49570 -2.48365 -7.12355 1.000 26.93124 65 LYS B N 1
ATOM 1403 C CA . LYS B 1 67 ? -23.46955 -2.56474 -6.04599 1.000 23.10674 65 LYS B CA 1
ATOM 1404 C C . LYS B 1 67 ? -22.76871 -3.05789 -4.79134 1.000 28.37917 65 LYS B C 1
ATOM 1405 O O . LYS B 1 67 ? -21.93627 -3.96810 -4.85429 1.000 20.71135 65 LYS B O 1
ATOM 1411 N N . ILE B 1 68 ? -23.10912 -2.44769 -3.65922 1.000 21.11743 66 ILE B N 1
ATOM 1412 C CA . ILE B 1 68 ? -22.52654 -2.79579 -2.37160 1.000 22.35988 66 ILE B CA 1
ATOM 1413 C C . ILE B 1 68 ? -23.65195 -3.08798 -1.38631 1.000 25.04862 66 ILE B C 1
ATOM 1414 O O . ILE B 1 68 ? -24.63466 -2.34123 -1.30855 1.000 28.96837 66 ILE B O 1
ATOM 1419 N N . ASP B 1 69 ? -23.52373 -4.20025 -0.66121 1.000 21.20428 67 ASP B N 1
ATOM 1420 C CA . ASP B 1 69 ? -24.47512 -4.59549 0.37346 1.000 23.00911 67 ASP B CA 1
ATOM 1421 C C . ASP B 1 69 ? -23.69759 -4.92297 1.63850 1.000 27.11003 67 ASP B C 1
ATOM 1422 O O . ASP B 1 69 ? -22.90452 -5.86970 1.65111 1.000 24.34641 67 ASP B O 1
ATOM 1427 N N . ILE B 1 70 ? -23.93046 -4.15462 2.70000 1.000 22.80835 68 ILE B N 1
ATOM 1428 C CA . ILE B 1 70 ? -23.20118 -4.29327 3.95704 1.000 24.99418 68 ILE B CA 1
ATOM 1429 C C . ILE B 1 70 ? -24.15017 -4.80704 5.02831 1.000 24.92830 68 ILE B C 1
ATOM 1430 O O . ILE B 1 70 ? -25.27226 -4.30479 5.16951 1.000 28.14471 68 ILE B O 1
ATOM 1435 N N . LYS B 1 71 ? -23.69058 -5.80253 5.78612 1.000 25.66446 69 LYS B N 1
ATOM 1436 C CA . LYS B 1 71 ? -24.47718 -6.45012 6.82700 1.000 34.28794 69 LYS B CA 1
ATOM 1437 C C . LYS B 1 71 ? -23.61665 -6.62651 8.07039 1.000 30.45065 69 LYS B C 1
ATOM 1438 O O . LYS B 1 71 ? -22.45904 -7.04994 7.97857 1.000 31.18710 69 LYS B O 1
ATOM 1444 N N . ILE B 1 72 ? -24.17398 -6.27972 9.22468 1.000 32.14677 70 ILE B N 1
ATOM 1445 C CA . ILE B 1 72 ? -23.53506 -6.51115 10.51409 1.000 35.09210 70 ILE B CA 1
ATOM 1446 C C . ILE B 1 72 ? -24.29845 -7.64053 11.18815 1.000 33.04898 70 ILE B C 1
ATOM 1447 O O . ILE B 1 72 ? -25.42178 -7.44390 11.66710 1.000 41.79217 70 ILE B O 1
ATOM 1452 N N . VAL B 1 73 ? -23.70056 -8.82927 11.21157 1.000 35.32186 71 VAL B N 1
ATOM 1453 C CA . VAL B 1 73 ? -24.35000 -10.00584 11.77845 1.000 37.63285 71 VAL B CA 1
ATOM 1454 C C . VAL B 1 73 ? -23.67976 -10.38536 13.09407 1.000 38.76780 71 VAL B C 1
ATOM 1455 O O . VAL B 1 73 ? -23.50671 -11.57001 13.40317 1.000 33.72221 71 VAL B O 1
ATOM 1459 N N . GLY B 1 74 ? -23.32589 -9.37593 13.88678 1.000 42.32094 72 GLY B N 1
ATOM 1460 C CA . GLY B 1 74 ? -22.65118 -9.57165 15.15528 1.000 32.70407 72 GLY B CA 1
ATOM 1461 C C . GLY B 1 74 ? -21.54136 -8.55937 15.34634 1.000 32.53742 72 GLY B C 1
ATOM 1462 O O . GLY B 1 74 ? -21.76123 -7.35542 15.18472 1.000 35.18429 72 GLY B O 1
ATOM 1463 N N . ASN B 1 75 ? -20.34527 -9.02717 15.69415 1.000 36.57612 73 ASN B N 1
ATOM 1464 C CA . ASN B 1 75 ? -19.16639 -8.17235 15.69610 1.000 34.40780 73 ASN B CA 1
ATOM 1465 C C . ASN B 1 75 ? -18.45639 -8.16838 14.35028 1.000 37.87752 73 ASN B C 1
ATOM 1466 O O . ASN B 1 75 ? -17.49903 -7.40831 14.16932 1.000 38.31870 73 ASN B O 1
ATOM 1471 N N . GLU B 1 76 ? -18.90348 -8.99651 13.41217 1.000 36.41929 74 GLU B N 1
ATOM 1472 C CA . GLU B 1 76 ? -18.33416 -9.06406 12.07797 1.000 36.04136 74 GLU B CA 1
ATOM 1473 C C . GLU B 1 76 ? -19.10594 -8.16442 11.11540 1.000 32.52648 74 GLU B C 1
ATOM 1474 O O . GLU B 1 76 ? -20.18938 -7.66095 11.41858 1.000 31.02937 74 GLU B O 1
ATOM 1480 N N . ILE B 1 77 ? -18.52531 -7.96256 9.93508 1.000 24.58303 75 ILE B N 1
ATOM 1481 C CA . ILE B 1 77 ? -19.12550 -7.14759 8.88408 1.000 25.00725 75 ILE B CA 1
ATOM 1482 C C . ILE B 1 77 ? -18.92175 -7.88639 7.57066 1.000 27.68004 75 ILE B C 1
ATOM 1483 O O . ILE B 1 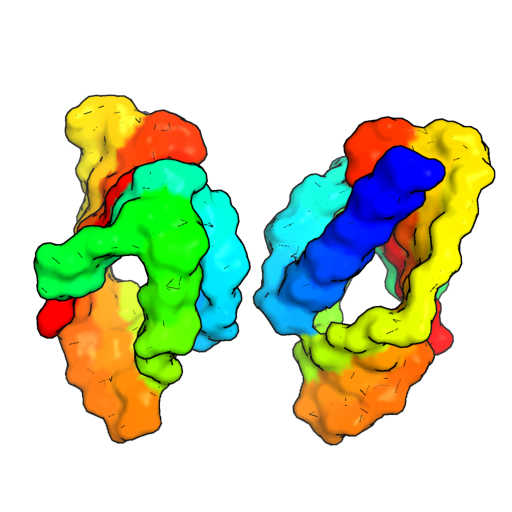77 ? -17.79285 -7.97126 7.07401 1.000 25.06951 75 ILE B O 1
ATOM 1488 N N . ILE B 1 78 ? -20.00088 -8.42227 7.00918 1.000 24.35532 76 ILE B N 1
ATOM 1489 C CA . ILE B 1 78 ? -19.95179 -9.17780 5.76307 1.000 28.53646 76 ILE B CA 1
ATOM 1490 C C . ILE B 1 78 ? -20.39842 -8.26584 4.63012 1.000 29.96680 76 ILE B C 1
ATOM 1491 O O . ILE B 1 78 ? -21.42014 -7.57762 4.74449 1.000 32.02756 76 ILE B O 1
ATOM 1496 N N . VAL B 1 79 ? -19.64151 -8.25645 3.53474 1.000 26.65543 77 VAL B N 1
ATOM 1497 C CA . VAL B 1 79 ? -19.87948 -7.32704 2.43549 1.000 22.89878 77 VAL B CA 1
ATOM 1498 C C . VAL B 1 79 ? -20.00631 -8.11087 1.13756 1.000 26.64847 77 VAL B C 1
ATOM 1499 O O . VAL B 1 79 ? -19.07299 -8.81982 0.74076 1.000 24.14744 77 VAL B O 1
ATOM 1503 N N . ASN B 1 80 ? -21.15199 -7.96974 0.47348 1.000 22.47600 78 ASN B N 1
ATOM 1504 C CA . ASN B 1 80 ? -21.39413 -8.53837 -0.84744 1.000 17.69608 78 ASN B CA 1
ATOM 1505 C C . ASN B 1 80 ? -21.33673 -7.40742 -1.86639 1.000 21.30340 78 ASN B C 1
ATOM 1506 O O . ASN B 1 80 ? -22.19886 -6.52202 -1.86764 1.000 19.73643 78 ASN B O 1
ATOM 1511 N N . VAL B 1 81 ? -20.33151 -7.44189 -2.73660 1.000 20.82676 79 VAL B N 1
ATOM 1512 C CA . VAL B 1 81 ? -20.12480 -6.41314 -3.74931 1.000 24.86448 79 VAL B CA 1
ATOM 1513 C C . VAL B 1 81 ? -20.27220 -7.04036 -5.12968 1.000 20.74950 79 VAL B C 1
ATOM 1514 O O . VAL B 1 81 ? -19.68606 -8.09342 -5.40914 1.000 22.10950 79 VAL B O 1
ATOM 1518 N N . ASP B 1 82 ? -21.07807 -6.40690 -5.97960 1.000 19.77857 80 ASP B N 1
ATOM 1519 C CA . ASP B 1 82 ? -21.20044 -6.79265 -7.37774 1.000 25.53367 80 ASP B CA 1
ATOM 1520 C C . ASP B 1 82 ? -20.11484 -6.08374 -8.17380 1.000 25.10938 80 ASP B C 1
ATOM 1521 O O . ASP B 1 82 ? -19.89157 -4.88250 -7.99205 1.000 21.36501 80 ASP B O 1
ATOM 1526 N N . VAL B 1 83 ? -19.43971 -6.82351 -9.04979 1.000 22.06909 81 VAL B N 1
ATOM 1527 C CA . VAL B 1 83 ? -18.23965 -6.33248 -9.71556 1.000 20.23799 81 VAL B CA 1
ATOM 1528 C C . VAL B 1 83 ? -18.36786 -6.54223 -11.21671 1.000 21.78421 81 VAL B C 1
ATOM 1529 O O . VAL B 1 83 ? -18.72680 -7.63548 -11.66593 1.000 25.93435 81 VAL B O 1
ATOM 1533 N N . LEU B 1 84 ? -18.06770 -5.49707 -11.98826 1.000 21.05980 82 LEU B N 1
ATOM 1534 C CA . LEU B 1 84 ? -17.88249 -5.61237 -13.43411 1.000 24.82098 82 LEU B CA 1
ATOM 1535 C C . LEU B 1 84 ? -16.39396 -5.79910 -13.68788 1.000 18.47476 82 LEU B C 1
ATOM 1536 O O . LEU B 1 84 ? -15.61162 -4.85271 -13.58054 1.000 16.23184 82 LEU B O 1
ATOM 1541 N N . ALA B 1 85 ? -15.99978 -7.02462 -14.01706 1.000 20.44032 83 ALA B N 1
ATOM 1542 C CA . ALA B 1 85 ? -14.60557 -7.36357 -14.26073 1.000 21.89038 83 ALA B CA 1
ATOM 1543 C C . ALA B 1 85 ? -14.37025 -7.49224 -15.75792 1.000 24.39983 83 ALA B C 1
ATOM 1544 O O . ALA B 1 85 ? -15.07557 -8.24252 -16.44001 1.000 22.94158 83 ALA B O 1
ATOM 1546 N N . THR B 1 86 ? -13.38159 -6.75969 -16.26213 1.000 22.13805 84 THR B N 1
ATOM 1547 C CA . THR B 1 86 ? -13.03183 -6.76951 -17.67546 1.000 20.66703 84 THR B CA 1
ATOM 1548 C C . THR B 1 86 ? -11.64346 -7.37308 -17.82495 1.000 22.91058 84 THR B C 1
ATOM 1549 O O . THR B 1 86 ? -10.68583 -6.89335 -17.20728 1.000 21.83263 84 THR B O 1
ATOM 1553 N N . GLY B 1 87 ? -11.53971 -8.42384 -18.64414 1.000 21.99870 85 GLY B N 1
ATOM 1554 C CA . GLY B 1 87 ? -10.30250 -9.14802 -18.79818 1.000 19.49630 85 GLY B CA 1
ATOM 1555 C C . GLY B 1 87 ? -9.36563 -8.48497 -19.78500 1.000 27.30166 85 GLY B C 1
ATOM 1556 O O . GLY B 1 87 ? -9.64397 -7.41720 -20.35236 1.000 24.51484 85 GLY B O 1
ATOM 1557 N N . PRO B 1 88 ? -8.22114 -9.13658 -20.00571 1.000 27.05183 86 PRO B N 1
ATOM 1558 C CA . PRO B 1 88 ? -7.17132 -8.53394 -20.84344 1.000 28.56796 86 PRO B CA 1
ATOM 1559 C C . PRO B 1 88 ? -7.59264 -8.29894 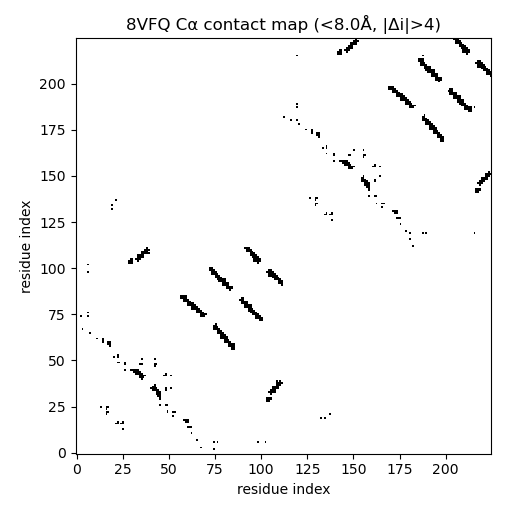-22.28221 1.000 33.32426 86 PRO B C 1
ATOM 1560 O O . PRO B 1 88 ? -6.98430 -7.46091 -22.95920 1.000 30.64133 86 PRO B O 1
ATOM 1564 N N . SER B 1 89 ? -8.60742 -9.00558 -22.77432 1.000 26.36646 87 SER B N 1
ATOM 1565 C CA . SER B 1 89 ? -9.07997 -8.83684 -24.14043 1.000 31.22625 87 SER B CA 1
ATOM 1566 C C . SER B 1 89 ? -10.38582 -8.05721 -24.21686 1.000 26.56846 87 SER B C 1
ATOM 1567 O O . SER B 1 89 ? -10.97187 -7.95303 -25.29936 1.000 28.05390 87 SER B O 1
ATOM 1570 N N . GLY B 1 90 ? -10.85623 -7.51449 -23.09763 1.000 27.13949 88 GLY B N 1
ATOM 1571 C CA . GLY B 1 90 ? -12.05870 -6.71103 -23.09110 1.000 22.58987 88 GLY B CA 1
ATOM 1572 C C . GLY B 1 90 ? -13.34188 -7.45406 -22.80218 1.000 26.06823 88 GLY B C 1
ATOM 1573 O O . GLY B 1 90 ? -14.41708 -6.84824 -22.88482 1.000 28.95120 88 GLY B O 1
ATOM 1574 N N . PHE B 1 91 ? -13.27386 -8.74162 -22.47241 1.000 25.54182 89 PHE B N 1
ATOM 1575 C CA . PHE B 1 91 ? -14.47317 -9.49712 -22.11907 1.000 25.16972 89 PHE B CA 1
ATOM 1576 C C . PHE B 1 91 ? -14.89415 -9.09688 -20.71091 1.000 29.21644 89 PHE B C 1
ATOM 1577 O O . PHE B 1 91 ? -14.26487 -9.48193 -19.72449 1.000 29.63650 89 PHE B O 1
ATOM 1585 N N . THR B 1 92 ? -15.95492 -8.30154 -20.61574 1.000 24.50980 90 THR B N 1
ATOM 1586 C CA . THR B 1 92 ? -16.47977 -7.89255 -19.32155 1.000 28.25668 90 THR B CA 1
ATOM 1587 C C . THR B 1 92 ? -17.36332 -8.98741 -18.74140 1.000 30.54025 90 THR B C 1
ATOM 1588 O O . THR B 1 92 ? -18.17147 -9.59416 -19.44912 1.000 27.67594 90 THR B O 1
ATOM 1592 N N . LEU B 1 93 ? -17.19863 -9.24115 -17.44478 1.000 33.04941 91 LEU B N 1
ATOM 1593 C CA . LEU B 1 93 ? -17.91956 -10.30427 -16.76256 1.000 29.25678 91 LEU B CA 1
ATOM 1594 C C . LEU B 1 93 ? -18.36864 -9.81753 -15.39310 1.000 33.46696 91 LEU B C 1
ATOM 1595 O O . LEU B 1 93 ? -17.62559 -9.11804 -14.69810 1.000 22.86815 91 LEU B O 1
ATOM 1600 N N . LYS B 1 94 ? -19.59186 -10.18280 -15.01609 1.000 33.94902 92 LYS B N 1
ATOM 1601 C CA . LYS B 1 94 ? -20.13486 -9.85457 -13.70281 1.000 29.20037 92 LYS B CA 1
ATOM 1602 C C . LYS B 1 94 ? -19.68337 -10.92505 -12.71519 1.000 26.64321 92 LYS B C 1
ATOM 1603 O O . LYS B 1 94 ? -20.05805 -12.09503 -12.84213 1.000 28.65238 92 LYS B O 1
ATOM 1609 N N . VAL B 1 95 ? -18.85786 -10.53225 -11.74705 1.000 21.10199 93 VAL B N 1
ATOM 1610 C CA . VAL B 1 95 ? -18.41690 -11.42746 -10.68834 1.000 22.52120 93 VAL B CA 1
ATOM 1611 C C . VAL B 1 95 ? -18.94290 -10.89821 -9.35907 1.000 21.17799 93 VAL B C 1
ATOM 1612 O O . VAL B 1 95 ? -19.40748 -9.76164 -9.25179 1.000 16.76934 93 VAL B O 1
ATOM 1616 N N . LYS B 1 96 ? -18.87218 -11.75204 -8.34146 1.000 23.38296 94 LYS B N 1
ATOM 1617 C CA . LYS B 1 96 ? -19.41339 -11.45279 -7.02379 1.000 18.99800 94 LYS B CA 1
ATOM 1618 C C . LYS B 1 96 ? -18.36044 -11.74349 -5.96601 1.000 27.69287 94 LYS B C 1
ATOM 1619 O O . LYS B 1 96 ? -17.76572 -12.82711 -5.95784 1.000 21.84350 94 LYS B O 1
ATOM 1625 N N . SER B 1 97 ? -18.13077 -10.77568 -5.08140 1.000 16.96303 95 SER B N 1
ATOM 1626 C CA . SER B 1 97 ? -17.23161 -10.93796 -3.94741 1.000 23.28501 95 SER B CA 1
ATOM 1627 C C . SER B 1 97 ? -18.01999 -10.85312 -2.65078 1.000 19.65591 95 SER B C 1
ATOM 1628 O O . SER B 1 97 ? -18.84704 -9.95278 -2.47784 1.000 22.29157 95 SER B O 1
ATOM 1631 N N . THR B 1 98 ? -17.75641 -11.78265 -1.74333 1.000 19.10879 96 THR B N 1
ATOM 1632 C CA . THR B 1 98 ? -18.25893 -11.71187 -0.38020 1.000 18.20422 96 THR B CA 1
ATOM 1633 C C . THR B 1 98 ? -17.06415 -11.50615 0.53931 1.000 20.36817 96 THR B C 1
ATOM 1634 O O . THR B 1 98 ? -16.19756 -12.38229 0.64324 1.000 16.94192 96 THR B O 1
ATOM 1638 N N . ILE B 1 99 ? -17.00713 -10.34074 1.17927 1.000 16.59266 97 ILE B N 1
ATOM 1639 C CA . ILE B 1 99 ? -15.86344 -9.93384 1.98666 1.000 20.65413 97 ILE B CA 1
ATOM 1640 C C . ILE B 1 99 ? -16.34861 -9.66419 3.40245 1.000 21.86368 97 ILE B C 1
ATOM 1641 O O . ILE B 1 99 ? -17.19736 -8.78985 3.61831 1.000 23.36401 97 ILE B O 1
ATOM 1646 N N . THR B 1 100 ? -15.80373 -10.40437 4.36353 1.000 22.09294 98 THR B N 1
ATOM 1647 C CA . THR B 1 100 ? -16.20237 -10.30700 5.76105 1.000 27.92736 98 THR B CA 1
ATOM 1648 C C . THR B 1 100 ? -15.07044 -9.70572 6.58249 1.000 28.14125 98 THR B C 1
ATOM 1649 O O . THR B 1 100 ? -13.91621 -10.13079 6.46348 1.000 24.77977 98 THR B O 1
ATOM 1653 N N . PHE B 1 101 ? -15.40871 -8.72832 7.41853 1.000 20.02567 99 PHE B N 1
ATOM 1654 C CA . PHE B 1 101 ? -14.46367 -8.05696 8.29662 1.000 26.59876 99 PHE B CA 1
ATOM 1655 C C . PHE B 1 101 ? -14.75201 -8.42136 9.74648 1.000 25.65597 99 PHE B C 1
ATOM 1656 O O . PHE B 1 101 ? -15.89559 -8.70325 10.11297 1.000 28.03894 99 PHE B O 1
ATOM 1664 N N . ASP B 1 102 ? -13.70880 -8.39850 10.57309 1.000 21.79521 100 ASP B N 1
ATOM 1665 C CA . ASP B 1 102 ? -13.86029 -8.64937 11.99987 1.000 25.83875 100 ASP B CA 1
ATOM 1666 C C . ASP B 1 102 ? -14.08189 -7.31718 12.72015 1.000 25.65657 100 ASP B C 1
ATOM 1667 O O . ASP B 1 102 ? -14.40538 -6.30644 12.09096 1.000 24.15510 100 ASP B O 1
ATOM 1672 N N . GLU B 1 103 ? -13.89990 -7.29689 14.04362 1.000 28.21136 101 GLU B N 1
ATOM 1673 C CA . GLU B 1 103 ? -14.11813 -6.06813 14.79930 1.000 26.93052 101 GLU B CA 1
ATOM 1674 C C . GLU B 1 103 ? -13.03913 -5.03110 14.51443 1.000 23.71223 101 GLU B C 1
ATOM 1675 O O . GLU B 1 103 ? -13.30630 -3.82729 14.59047 1.000 30.34913 101 GLU B O 1
ATOM 1681 N N . ASP B 1 104 ? -11.82438 -5.46885 14.18270 1.000 20.26289 102 ASP B N 1
ATOM 1682 C CA . ASP B 1 104 ? -10.73893 -4.56446 13.82732 1.000 27.08660 102 ASP B CA 1
ATOM 1683 C C . ASP B 1 104 ? -10.68462 -4.27424 12.33320 1.000 22.68817 102 ASP B C 1
ATOM 1684 O O . ASP B 1 104 ? -9.65084 -3.81301 11.83488 1.000 29.82476 102 ASP B O 1
ATOM 1689 N N . MET B 1 105 ? -11.77039 -4.55102 11.61422 1.000 26.11599 103 MET B N 1
ATOM 1690 C CA . MET B 1 105 ? -11.92105 -4.26896 10.18802 1.000 20.13772 103 MET B CA 1
ATOM 1691 C C . MET B 1 105 ? -10.83092 -4.91331 9.33825 1.000 21.90031 103 MET B C 1
ATOM 1692 O O . MET B 1 105 ? -10.54835 -4.44679 8.23044 1.000 21.38899 103 MET B O 1
ATOM 1697 N N . LYS B 1 106 ? -10.20089 -5.97268 9.83398 1.000 19.08605 104 LYS B N 1
ATOM 1698 C CA . LYS B 1 106 ? -9.28818 -6.75687 9.01653 1.000 21.08639 104 LYS B CA 1
ATOM 1699 C C . LYS B 1 106 ? -10.06517 -7.81197 8.23670 1.000 23.79692 104 LYS B C 1
ATOM 1700 O O . LYS B 1 106 ? -11.12301 -8.27924 8.66798 1.000 20.02114 104 LYS B O 1
ATOM 1706 N N . ILE B 1 107 ? -9.53862 -8.18151 7.07393 1.000 16.40577 105 ILE B N 1
ATOM 1707 C CA . ILE B 1 107 ? -10.19577 -9.18083 6.23810 1.000 20.99257 105 ILE B CA 1
ATOM 1708 C C . ILE B 1 107 ? -9.89825 -10.56772 6.79241 1.000 18.80508 105 ILE B C 1
ATOM 1709 O O . ILE B 1 107 ? -8.73432 -10.96359 6.90819 1.000 19.19596 105 ILE B O 1
ATOM 1714 N N . THR B 1 108 ? -10.95486 -11.30811 7.13773 1.000 18.04648 106 THR B N 1
ATOM 1715 C CA . THR B 1 108 ? -10.83204 -12.70075 7.54397 1.000 23.87922 106 THR B CA 1
ATOM 1716 C C . THR B 1 108 ? -11.35426 -13.67799 6.50230 1.000 19.50329 106 THR B C 1
ATOM 1717 O O . THR B 1 108 ? -10.97560 -14.85279 6.53536 1.000 18.66550 106 THR B O 1
ATOM 1721 N N . SER B 1 109 ? -12.19851 -13.22225 5.58130 1.000 23.63369 107 SER B N 1
ATOM 1722 C CA . SER B 1 109 ? -12.74671 -14.06981 4.53450 1.000 22.72267 107 SER B CA 1
ATOM 1723 C C . SER B 1 109 ? -13.02242 -13.21382 3.30950 1.000 17.60620 107 SER B C 1
ATOM 1724 O O . SER B 1 109 ? -13.54403 -12.10161 3.42401 1.000 17.15505 107 SER B O 1
ATOM 1727 N N . TYR B 1 110 ? -12.67239 -13.74674 2.14092 1.000 12.33798 108 TYR B N 1
ATOM 1728 C CA . TYR B 1 110 ? -12.79751 -13.01848 0.88046 1.000 18.98650 108 TYR B CA 1
ATOM 1729 C C . TYR B 1 110 ? -13.13231 -14.05587 -0.18735 1.000 18.43588 108 TYR B C 1
ATOM 1730 O O . TYR B 1 110 ? -12.25336 -14.80276 -0.62492 1.000 25.30293 108 TYR B O 1
ATOM 1739 N N . GLU B 1 111 ? -14.39499 -14.10364 -0.59208 0.728 15.53176 109 GLU B N 1
ATOM 1740 C CA . GLU B 1 111 ? -14.88592 -15.12515 -1.50727 0.728 17.24158 109 GLU B CA 1
ATOM 1741 C C . GLU B 1 111 ? -15.22585 -14.47461 -2.84063 0.728 18.28280 109 GLU B C 1
ATOM 1742 O O . GLU B 1 111 ? -16.01969 -13.53151 -2.88763 0.728 15.14918 109 GLU B O 1
ATOM 1748 N N . VAL B 1 112 ? -14.62493 -14.97419 -3.91647 1.000 18.90843 110 VAL B N 1
ATOM 1749 C CA . VAL B 1 112 ? -14.87200 -14.47273 -5.26305 1.000 20.02469 110 VAL B CA 1
ATOM 1750 C C . VAL B 1 112 ? -15.52891 -15.59099 -6.05837 1.000 15.89516 110 VAL B C 1
ATOM 1751 O O . VAL B 1 112 ? -14.89016 -16.60829 -6.35868 1.000 21.55457 110 VAL B O 1
ATOM 1755 N N . ASN B 1 113 ? -16.79985 -15.40188 -6.40275 1.000 17.04021 111 ASN B N 1
ATOM 1756 C CA . ASN B 1 113 ? -17.56341 -16.35042 -7.20523 1.000 26.93611 111 ASN B CA 1
ATOM 1757 C C . ASN B 1 113 ? -17.81067 -15.74627 -8.58089 1.000 26.54518 111 ASN B C 1
ATOM 1758 O O . ASN B 1 113 ? -18.42666 -14.68055 -8.69498 1.000 19.98391 111 ASN B O 1
ATOM 1763 N N . LEU B 1 114 ? -17.34799 -16.43435 -9.61780 1.000 26.59552 112 LEU B N 1
ATOM 1764 C CA . LEU B 1 114 ? -17.36279 -15.88230 -10.96452 1.000 36.19969 112 LEU B CA 1
ATOM 1765 C C . LEU B 1 114 ? -18.32288 -16.62642 -11.88558 1.000 40.75399 112 LEU B C 1
ATOM 1766 O O . LEU B 1 114 ? -18.70937 -16.11167 -12.93381 1.000 41.19321 112 LEU B O 1
#

Radius of gyration: 19.85 Å; Cα contacts (8 Å, |Δi|>4): 429; chains: 2; bounding box: 49×46×44 Å

Foldseek 3Di:
DVVVVVLVVVVVVVLVCLQVLVLVVVLVLADQQAWEAEANRIQGGSVSSSVVSVPDFNWHKDWDDWDWDPPDQKIWIKTWIFIAGPVGDTDIKIWIFMAGNVSGTRYIYIHD/DVVVVVVLVVVVVVVLVCLLVLVLVVVCVLADQQAWEAEANRIQTGSVRVSVCSVPPANKHKDWDDWDWDDPDQKIKIKTWIFIAGPVGDTDIKIWIFMAGNVSGTRYIYIHD

B-factor: mean 26.19, std 6.79, range [12.34, 49.52]

Nearest PDB structures (foldseek):
  8vfq-assembly1_A  TM=1.009E+00  e=5.787E-21  synthetic construct
  6ihj-assembly1_B  TM=9.011E-01  e=1.006E-05  Drosophila melanogaster
  4pej-assembly1_A  TM=8.429E-01  e=3.083E-05  synthetic construct
  6ihj-assembly2_D  TM=8.474E-01  e=4.659E-05  Drosophila melanogaster
  3er7-assembly1_A  TM=6.538E-01  e=1.432E-05  Exiguobacterium sibiricum 255-15

Secondary structure (DSSP, 8-state):
-HHHHHHHHHHHHHHHHHHTT-HHHHHTTEEEEEEEEETTEEEESHHHHHHHHHHS-S-EEEEEEEEEEE-SS-EEEEEEEEEE-TTS-EEEEEEEEEE-TTS-EEEEEEE-/-HHHHHHHHHHHHHHHHHHHHT-HHHHHHTEEEEEEEEETTEEEESHHHHHHHHHSS-S-EEEEEEEEEE-SSS-EEEEEEEEEE-TTS-EEEEEEEEEE-TT--EEEEEEE-

Sequence (225 aa):
SARIAKAKKLIYKLEKLWNARDNDGILKLFKDDAVFNLNGVPYKGKEAIKKVLESAPKAKYKITKIDIKIVGNEIIVNVDVLATGPSGFTLKVKSTITFDEDMKITSYEVNLSSARIAKAKKLIYKLEKLWNARDNDGILKLFKDDAVFNLNGVPYKGKEAIKKVLESAPKAKYKITKIDIKIVGNEIIVNVDVLATGPSGFTLKVKSTITFDEDMKITSYEVNL